Protein 2I53 (pdb70)

InterPro domains:
  IPR004367 Cyclin, C-terminal domain [SM01332] (158-278)
  IPR006671 Cyclin, N-terminal [PF00134] (42-155)
  IPR013763 Cyclin-like domain [SM00385] (55-149)
  IPR013763 Cyclin-like domain [SM00385] (162-256)
  IPR036915 Cyclin-like superfamily [SSF47954] (18-157)
  IPR036915 Cyclin-like superfamily [SSF47954] (158-263)
  IPR043198 Cyclin/Cyclin-like subunit Ssn8 [PTHR10026] (23-325)

GO terms:
  GO:0044828 host-mediated suppression of viral genome replication (P, IDA)
  GO:0004693 cyclin-dependent protein serine/threonine kinase activity (F, IDA)
  GO:0008353 RNA polymerase II CTD heptapeptide repeat kinase activity (F, IDA)
  GO:0006974 DNA damage response (P, IMP)
  GO:0002944 cyclin K-CDK12 complex (C, IPI)
  GO:0002945 cyclin K-CDK13 complex (C, IPI)
  GO:0019901 protein kinase binding (F, IPI)
  GO:0000079 regulation of cyclin-dependent protein serine/threonine kinase activity (P, TAS)
  GO:0006366 transcription by RNA polymerase II (P, TAS)
  GO:0005654 nucleoplasm (C, TAS)
  GO:0005515 protein binding (F, IPI)
  GO:0005654 nucleoplasm (C, IDA)
  GO:0006366 transcription by RNA polymerase II (P, IDA)
  GO:0009966 regulation of signal transduction (P, IDA)
  GO:0032968 positive regulation of transcription elongation by RNA polymerase II (P, IDA)

Organism: Homo sapiens (NCBI:txid9606)

Structure (mmCIF, N/CA/C/O backbone):
data_2I53
#
_entry.id   2I53
#
_cell.length_a   40.766
_cell.length_b   69.186
_cell.length_c   50.504
_cell.angle_alpha   90.00
_cell.angle_beta   93.30
_cell.angle_gamma   90.00
#
_symmetry.space_group_name_H-M   'P 1 21 1'
#
loop_
_entity.id
_entity.type
_entity.pdbx_description
1 polymer 'Cyclin K'
2 non-polymer 'ACETATE ION'
3 water water
#
loop_
_atom_site.group_PDB
_atom_site.id
_atom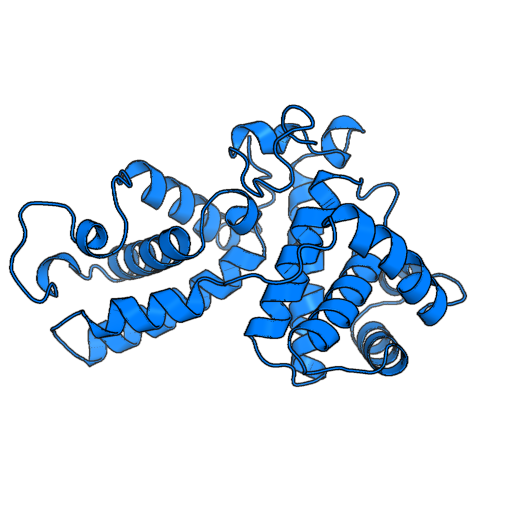_site.type_symbol
_atom_site.label_atom_id
_atom_site.label_alt_id
_atom_site.label_comp_id
_atom_site.label_asym_id
_atom_site.label_entity_id
_atom_site.label_seq_id
_atom_site.pdbx_PDB_ins_code
_atom_site.Cartn_x
_atom_site.Cartn_y
_atom_site.Cartn_z
_atom_site.occupancy
_atom_site.B_iso_or_equiv
_atom_site.auth_seq_id
_atom_site.auth_comp_id
_atom_site.auth_asym_id
_atom_site.auth_atom_id
_atom_site.pdbx_PDB_model_num
ATOM 1 N N . SER A 1 5 ? 25.282 38.848 44.511 1.00 59.79 14 SER A N 1
ATOM 2 C CA . SER A 1 5 ? 24.363 39.939 44.088 1.00 57.09 14 SER A CA 1
ATOM 3 C C . SER A 1 5 ? 23.135 39.934 45.006 1.00 58.45 14 SER A C 1
ATOM 4 O O . SER A 1 5 ? 23.199 39.402 46.099 1.00 56.97 14 SER A O 1
ATOM 7 N N . ALA A 1 6 ? 22.045 40.546 44.552 1.00 60.66 15 ALA A N 1
ATOM 8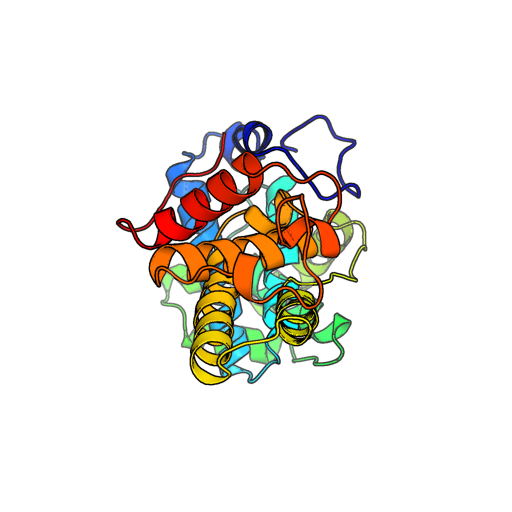 C CA . ALA A 1 6 ? 20.826 40.733 45.330 1.00 60.95 15 ALA A CA 1
ATOM 9 C C . ALA A 1 6 ? 20.975 41.819 46.387 1.00 62.67 15 ALA A C 1
ATOM 10 O O . ALA A 1 6 ? 20.262 42.819 46.349 1.00 67.49 15 ALA A O 1
ATOM 12 N N . ASN A 1 7 ? 21.888 41.627 47.329 1.00 65.75 16 ASN A N 1
ATOM 13 C CA . ASN A 1 7 ? 22.154 42.638 48.354 1.00 70.55 16 ASN A CA 1
ATOM 14 C C . ASN A 1 7 ? 23.650 42.652 48.747 1.00 75.52 16 ASN A C 1
ATOM 15 O O . ASN A 1 7 ? 24.253 41.584 48.932 1.00 78.36 16 ASN A O 1
ATOM 20 N N . LEU A 1 8 ? 24.228 43.861 48.849 1.00 78.42 17 LEU A N 1
ATOM 21 C CA . LEU A 1 8 ? 25.666 44.098 49.100 1.00 77.68 17 LEU A CA 1
ATOM 22 C C . LEU A 1 8 ? 26.500 43.290 48.142 1.00 80.89 17 LEU A C 1
ATOM 23 O O . LEU A 1 8 ? 26.133 43.046 46.991 1.00 80.23 17 LEU A O 1
ATOM 28 N N . ASP A 1 9 ? 27.656 42.895 48.653 1.00 85.62 18 ASP A N 1
ATOM 29 C CA . ASP A 1 9 ? 28.388 41.763 48.130 1.00 88.50 18 ASP A CA 1
ATOM 30 C C . ASP A 1 9 ? 28.361 40.793 49.298 1.00 89.44 18 ASP A C 1
ATOM 31 O O . ASP A 1 9 ? 27.953 39.640 49.154 1.00 90.71 18 ASP A O 1
ATOM 36 N N . HIS A 1 10 ? 28.742 41.315 50.466 1.00 88.38 19 HIS A N 1
ATOM 37 C CA . HIS A 1 10 ? 28.903 40.542 51.698 1.00 87.34 19 HIS A CA 1
ATOM 38 C C . HIS A 1 10 ? 27.654 39.893 52.336 1.00 85.30 19 HIS A C 1
ATOM 39 O O . HIS A 1 10 ? 27.326 40.153 53.500 1.00 85.24 19 HIS A O 1
ATOM 46 N N . THR A 1 11 ? 26.964 39.063 51.554 1.00 81.66 20 THR A N 1
ATOM 47 C CA . THR A 1 11 ? 26.006 38.072 52.075 1.00 76.44 20 THR A CA 1
ATOM 48 C C . THR A 1 11 ? 26.073 36.883 51.116 1.00 73.59 20 THR A C 1
ATOM 49 O O . THR A 1 11 ? 25.067 36.530 50.483 1.00 72.28 20 THR A O 1
ATOM 53 N N . LYS A 1 12 ? 27.281 36.298 51.016 1.00 69.52 21 LYS A N 1
ATOM 54 C CA . LYS A 1 12 ? 27.606 35.199 50.085 1.00 62.80 21 LYS A CA 1
ATOM 55 C C . LYS A 1 12 ? 27.853 33.833 50.749 1.00 61.52 21 LYS A C 1
ATOM 56 O O . LYS A 1 12 ? 27.327 32.851 50.276 1.00 66.28 21 LYS A O 1
ATOM 62 N N . PRO A 1 13 ? 28.683 33.748 51.811 1.00 62.01 22 PRO A N 1
ATOM 63 C CA . PRO A 1 13 ? 28.670 32.499 52.582 1.00 57.62 22 PRO A CA 1
ATOM 64 C C . PRO A 1 13 ? 27.695 32.622 53.769 1.00 55.79 22 PRO A C 1
ATOM 65 O O . PRO A 1 13 ? 27.689 31.758 54.669 1.00 60.59 22 PRO A O 1
ATOM 69 N N . CYS A 1 14 ? 26.933 33.731 53.805 1.00 47.10 23 CYS A N 1
ATOM 70 C CA . CYS A 1 14 ? 25.599 33.725 54.419 1.00 34.47 23 CYS A CA 1
ATOM 71 C C . CYS A 1 14 ? 24.872 33.528 53.122 1.00 23.02 23 CYS A C 1
ATOM 72 O O . CYS A 1 14 ? 24.940 34.392 52.260 1.00 26.23 23 CYS A O 1
ATOM 75 N N . TRP A 1 15 ? 24.259 32.355 52.973 1.00 20.17 24 TRP A N 1
ATOM 76 C CA . TRP A 1 15 ? 23.674 31.947 51.697 1.00 18.25 24 TRP A CA 1
ATOM 77 C C . TRP A 1 15 ? 22.172 32.271 51.725 1.00 18.97 24 TRP A C 1
ATOM 78 O O . TRP A 1 15 ? 21.414 31.634 50.998 1.00 17.09 24 TRP A O 1
ATOM 89 N N . TYR A 1 16 ? 21.755 33.273 52.494 1.00 16.42 25 TYR A N 1
ATOM 90 C CA . TYR A 1 16 ? 20.323 33.600 52.579 1.00 17.38 25 TYR A CA 1
ATOM 91 C C . TYR A 1 16 ? 20.029 35.060 52.247 1.00 17.07 25 TYR A C 1
ATOM 92 O O . TYR A 1 16 ? 20.759 35.980 52.730 1.00 21.51 25 TYR A O 1
ATOM 101 N N . TRP A 1 17 ? 19.026 35.302 51.459 1.00 15.19 26 TRP A N 1
ATOM 102 C CA . TRP A 1 17 ? 18.607 36.618 50.991 1.00 16.31 26 TRP A CA 1
ATOM 103 C C . TRP A 1 17 ? 17.162 36.800 51.370 1.00 18.82 26 TRP A C 1
ATOM 104 O O . TRP A 1 17 ? 16.397 35.834 51.482 1.00 17.18 26 TRP A O 1
ATOM 115 N N . ASP A 1 18 ? 16.744 38.032 51.643 1.00 19.75 27 ASP A N 1
ATOM 116 C CA . ASP A 1 18 ? 15.330 38.316 51.656 1.00 19.61 27 ASP A CA 1
ATOM 117 C C . ASP A 1 18 ? 14.688 38.205 50.316 1.00 18.49 27 ASP A C 1
ATOM 118 O O . ASP A 1 18 ? 15.297 38.523 49.271 1.00 20.65 27 ASP A O 1
ATOM 123 N N . LYS A 1 19 ? 13.405 37.866 50.219 1.00 23.84 28 LYS A N 1
ATOM 124 C CA . LYS A 1 19 ? 12.756 37.804 48.951 1.00 26.25 28 LYS A CA 1
ATOM 125 C C . LYS A 1 19 ? 12.939 39.177 48.197 1.00 26.34 28 LYS A C 1
ATOM 126 O O . LYS A 1 19 ? 13.022 39.212 46.968 1.00 28.37 28 LYS A O 1
ATOM 132 N N . LYS A 1 20 ? 12.985 40.251 48.978 1.00 28.55 29 LYS A N 1
ATOM 133 C CA . LYS A 1 20 ? 13.127 41.595 48.394 1.00 27.65 29 LYS A CA 1
ATOM 134 C C . LYS A 1 20 ? 14.372 41.692 47.532 1.00 29.34 29 LYS A C 1
ATOM 135 O O . LYS A 1 20 ? 14.328 42.335 46.460 1.00 25.92 29 LYS A O 1
ATOM 141 N N . ASP A 1 21 ? 15.449 41.059 48.009 1.00 23.22 30 ASP A N 1
ATOM 142 C CA . ASP A 1 21 ? 16.763 41.159 47.368 1.00 18.77 30 ASP A CA 1
ATOM 143 C C . ASP A 1 21 ? 16.751 40.402 46.086 1.00 21.88 30 ASP A C 1
ATOM 144 O O . ASP A 1 21 ? 17.604 40.638 45.200 1.00 20.23 30 ASP A O 1
ATOM 149 N N . LEU A 1 22 ? 15.808 39.482 45.970 1.00 22.23 31 LEU A N 1
ATOM 150 C CA . LEU A 1 22 ? 15.786 38.709 44.754 1.00 24.97 31 LEU A CA 1
ATOM 151 C C . LEU A 1 22 ? 15.318 39.529 43.525 1.00 25.06 31 LEU A C 1
ATOM 152 O O . LEU A 1 22 ? 15.457 39.073 42.387 1.00 31.01 31 LEU A O 1
ATOM 157 N N . ALA A 1 23 ? 14.832 40.790 43.696 1.00 22.46 32 ALA A N 1
ATOM 158 C CA . ALA A 1 23 ? 14.668 41.677 42.556 1.00 21.88 32 ALA A CA 1
ATOM 159 C C . ALA A 1 23 ? 15.992 42.152 41.965 1.00 22.72 32 ALA A C 1
ATOM 160 O O . ALA A 1 23 ? 15.991 42.751 40.874 1.00 27.84 32 ALA A O 1
ATOM 162 N N . HIS A 1 24 ? 17.086 41.921 42.674 1.00 22.93 33 HIS A N 1
ATOM 163 C CA . HIS A 1 24 ? 18.404 42.426 42.264 1.00 21.12 33 HIS A CA 1
ATOM 164 C C . HIS A 1 24 ? 19.402 41.355 41.930 1.00 22.86 33 HIS A C 1
ATOM 165 O O . HIS A 1 24 ? 20.587 41.487 42.129 1.00 21.88 33 HIS A O 1
ATOM 172 N N . THR A 1 25 ? 18.905 40.256 41.352 1.00 20.10 34 THR A N 1
ATOM 173 C CA . THR A 1 25 ? 19.838 39.273 40.867 1.00 19.16 34 THR A CA 1
ATOM 174 C C . THR A 1 25 ? 20.587 39.823 39.642 1.00 17.89 34 THR A C 1
ATOM 175 O O . THR A 1 25 ? 20.094 40.766 38.952 1.00 19.55 34 THR A O 1
ATOM 179 N N . PRO A 1 26 ? 21.758 39.233 39.345 1.00 17.32 35 PRO A N 1
ATOM 180 C CA . PRO A 1 26 ? 22.498 39.642 38.174 1.00 17.75 35 PRO A CA 1
ATOM 181 C C . PRO A 1 26 ? 21.668 39.680 36.905 1.00 17.41 35 PRO A C 1
ATOM 182 O O . PRO A 1 26 ? 21.693 40.664 36.120 1.00 19.38 35 PRO A O 1
ATOM 186 N N . SER A 1 27 ? 20.813 38.692 36.669 1.00 16.93 36 SER A N 1
ATOM 187 C CA . SER A 1 27 ? 19.974 38.664 35.487 1.00 17.69 36 SER A CA 1
ATOM 188 C C . SER A 1 27 ? 18.999 39.845 35.480 1.00 19.06 36 SER A C 1
ATOM 189 O O . SER A 1 27 ? 18.863 40.473 34.447 1.00 20.41 36 SER A O 1
ATOM 192 N N . GLN A 1 28 ? 18.338 40.112 36.585 1.00 16.54 37 GLN A N 1
ATOM 193 C CA . GLN A 1 28 ? 17.384 41.266 36.625 1.00 19.95 37 GLN A CA 1
ATOM 194 C C . GLN A 1 28 ? 18.137 42.583 36.467 1.00 21.53 37 GLN A C 1
ATOM 195 O O . GLN A 1 28 ? 17.591 43.501 35.832 1.00 23.73 37 GLN A O 1
ATOM 201 N N . LEU A 1 29 ? 19.339 42.673 37.031 1.00 19.98 38 LEU A N 1
ATOM 202 C CA . LEU A 1 29 ? 20.152 43.950 36.950 1.00 21.42 38 LEU A CA 1
ATOM 203 C C . LEU A 1 29 ? 20.501 44.225 35.500 1.00 25.53 38 LEU A C 1
ATOM 204 O O . LEU A 1 29 ? 20.656 45.410 35.128 1.00 27.55 38 LEU A O 1
ATOM 209 N N . GLU A 1 30 ? 20.613 43.163 34.687 1.00 22.62 39 GLU A N 1
ATOM 210 C CA . GLU A 1 30 ? 20.945 43.198 33.253 1.00 24.70 39 GLU A CA 1
ATOM 211 C C . GLU A 1 30 ? 19.707 43.297 32.407 1.00 28.64 39 GLU A C 1
ATOM 212 O O . GLU A 1 30 ? 19.798 43.234 31.168 1.00 32.67 39 GLU A O 1
ATOM 218 N N . GLY A 1 31 ? 18.552 43.438 33.044 1.00 27.59 40 GLY A N 1
ATOM 219 C CA . GLY A 1 31 ? 17.312 43.676 32.331 1.00 25.30 40 GLY A CA 1
ATOM 220 C C . GLY A 1 31 ? 16.371 42.542 32.075 1.00 27.10 40 GLY A C 1
ATOM 221 O O . GLY A 1 31 ? 15.320 42.705 31.481 1.00 27.93 40 GLY A O 1
ATOM 222 N N . LEU A 1 32 ? 16.720 41.347 32.539 1.00 25.74 41 LEU A N 1
ATOM 223 C CA . LEU A 1 32 ? 15.826 40.229 32.293 1.00 23.16 41 LEU A CA 1
ATOM 224 C C . LEU A 1 32 ? 14.518 40.381 33.082 1.00 23.88 41 LEU A C 1
ATOM 225 O O . LEU A 1 32 ? 14.490 40.817 34.232 1.00 26.32 41 LEU A O 1
ATOM 230 N N . ASP A 1 33 ? 13.407 40.034 32.482 1.00 26.13 42 ASP A N 1
ATOM 231 C CA . ASP A 1 33 ? 12.168 40.170 33.200 1.00 25.93 42 ASP A CA 1
ATOM 232 C C . ASP A 1 33 ? 12.049 39.165 34.384 1.00 27.53 42 ASP A C 1
ATOM 233 O O . ASP A 1 33 ? 12.487 38.021 34.265 1.00 24.51 42 ASP A O 1
ATOM 238 N N . PRO A 1 34 ? 11.486 39.585 35.531 1.00 24.79 43 PRO A N 1
ATOM 239 C CA . PRO A 1 34 ? 11.373 38.665 36.679 1.00 26.11 43 PRO A CA 1
ATOM 240 C C . PRO A 1 34 ? 10.668 37.361 36.301 1.00 24.79 43 PRO A C 1
ATOM 241 O O . PRO A 1 34 ? 11.024 36.271 36.791 1.00 23.12 43 PRO A O 1
ATOM 245 N N . ALA A 1 35 ? 9.659 37.427 35.453 1.00 24.13 44 ALA A N 1
ATOM 246 C CA . ALA A 1 35 ? 8.961 36.200 35.143 1.00 21.33 44 ALA A CA 1
ATOM 247 C C . ALA A 1 35 ? 9.796 35.203 34.325 1.00 18.92 44 ALA A C 1
ATOM 248 O O . ALA A 1 35 ? 9.646 33.932 34.448 1.00 19.89 44 ALA A O 1
ATOM 250 N N . THR A 1 36 ? 10.650 35.773 33.486 1.00 19.55 45 THR A N 1
ATOM 251 C CA . THR A 1 36 ? 11.519 34.972 32.622 1.00 17.82 45 THR A CA 1
ATOM 252 C C . THR A 1 36 ? 12.609 34.336 33.525 1.00 17.64 45 THR A C 1
ATOM 253 O O . THR A 1 36 ? 12.902 33.116 33.381 1.00 18.36 45 THR A O 1
ATOM 257 N N . GLU A 1 37 ? 13.147 35.112 34.462 1.00 18.01 46 GLU A N 1
ATOM 258 C CA . GLU A 1 37 ? 14.136 34.505 35.404 1.00 17.09 46 GLU A CA 1
ATOM 259 C C . GLU A 1 37 ? 13.466 33.371 36.141 1.00 17.11 46 GLU A C 1
ATOM 260 O O . GLU A 1 37 ? 14.076 32.301 36.340 1.00 15.45 46 GLU A O 1
ATOM 266 N N . ALA A 1 38 ? 12.276 33.565 36.665 1.00 16.82 47 ALA A N 1
ATOM 267 C CA . ALA A 1 38 ? 11.607 32.524 37.411 1.00 13.82 47 ALA A CA 1
ATOM 268 C C . ALA A 1 38 ? 11.436 31.270 36.545 1.00 14.16 47 ALA A C 1
ATOM 269 O O . ALA A 1 38 ? 11.594 30.127 37.012 1.00 14.56 47 ALA A O 1
ATOM 271 N N . ARG A 1 39 ? 11.081 31.467 35.259 1.00 13.70 48 ARG A N 1
ATOM 272 C CA . ARG A 1 39 ? 10.875 30.301 34.400 1.00 13.98 48 ARG A CA 1
ATOM 273 C C .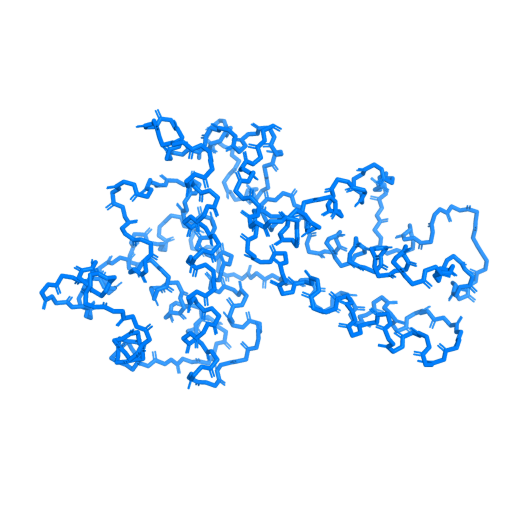 ARG A 1 39 ? 12.244 29.567 34.166 1.00 12.73 48 ARG A C 1
ATOM 274 O O . ARG A 1 39 ? 12.297 28.338 34.168 1.00 15.42 48 ARG A O 1
ATOM 282 N N . TYR A 1 40 ? 13.282 30.340 33.931 1.00 13.30 49 TYR A N 1
ATOM 283 C CA . TYR A 1 40 ? 14.583 29.725 33.706 1.00 13.52 49 TYR A CA 1
ATOM 284 C C . TYR A 1 40 ? 15.047 28.931 34.930 1.00 14.87 49 TYR A C 1
ATOM 285 O O . TYR A 1 40 ? 15.621 27.824 34.781 1.00 14.08 49 TYR A O 1
ATOM 294 N N . ARG A 1 41 ? 14.746 29.433 36.113 1.00 12.29 50 ARG A N 1
ATOM 295 C CA . ARG A 1 41 ? 15.098 28.688 37.344 1.00 13.23 50 ARG A CA 1
ATOM 296 C C . ARG A 1 41 ? 14.263 27.429 37.433 1.00 13.82 50 ARG A C 1
ATOM 297 O O . ARG A 1 41 ? 14.767 26.346 37.823 1.00 13.67 50 ARG A O 1
ATOM 305 N N . ARG A 1 42 ? 12.948 27.488 37.123 1.00 14.48 51 ARG A N 1
ATOM 306 C CA . ARG A 1 42 ? 12.147 26.263 37.245 1.00 15.43 51 ARG A CA 1
ATOM 307 C C . ARG A 1 42 ? 12.587 25.247 36.204 1.00 14.76 51 ARG A C 1
ATOM 308 O O . ARG A 1 42 ? 12.651 24.085 36.488 1.00 14.66 51 ARG A O 1
ATOM 316 N N . GLU A 1 43 ? 12.874 25.716 34.975 1.00 14.74 52 GLU A N 1
ATOM 317 C CA . GLU A 1 43 ? 13.320 24.833 33.892 1.00 13.64 52 GLU A CA 1
ATOM 318 C C . GLU A 1 43 ? 14.655 24.165 34.264 1.00 13.36 52 GLU A C 1
ATOM 319 O O . GLU A 1 43 ? 14.912 22.987 34.025 1.00 14.92 52 GLU A O 1
ATOM 325 N N . GLY A 1 44 ? 15.579 24.983 34.788 1.00 14.21 53 GLY A N 1
ATOM 326 C CA . GLY A 1 44 ? 16.897 24.392 35.172 1.00 15.79 53 GLY A CA 1
ATOM 327 C C . GLY A 1 44 ? 16.783 23.404 36.293 1.00 13.65 53 GLY A C 1
ATOM 328 O O . GLY A 1 44 ? 17.421 22.326 36.270 1.00 13.82 53 GLY A O 1
ATOM 329 N N . ALA A 1 45 ? 15.952 23.723 37.295 1.00 13.73 54 ALA A N 1
ATOM 330 C CA . ALA A 1 45 ? 15.739 22.752 38.359 1.00 14.73 54 ALA A CA 1
ATOM 331 C C . ALA A 1 45 ? 15.116 21.462 37.887 1.00 14.99 54 ALA A C 1
ATOM 332 O O . ALA A 1 45 ? 15.545 20.358 38.254 1.00 16.24 54 ALA A O 1
ATOM 334 N N . ARG A 1 46 ? 14.089 21.614 37.043 1.00 14.28 55 ARG A N 1
ATOM 335 C CA . ARG A 1 46 ? 13.417 20.382 36.609 1.00 17.29 55 ARG A CA 1
ATOM 336 C C . ARG A 1 46 ? 14.378 19.598 35.720 1.00 16.83 55 ARG A C 1
ATOM 337 O O . ARG A 1 46 ? 14.408 18.357 35.725 1.00 17.37 55 ARG A O 1
ATOM 345 N N . PHE A 1 47 ? 15.237 20.270 34.962 1.00 13.42 56 PHE A N 1
ATOM 346 C CA . PHE A 1 47 ? 16.221 19.567 34.146 1.00 15.59 56 PHE A CA 1
ATOM 347 C C . PHE A 1 47 ? 17.206 18.748 35.001 1.00 15.90 56 PHE A C 1
ATOM 348 O O . PHE A 1 47 ? 17.475 17.582 34.758 1.00 17.02 56 PHE A O 1
ATOM 356 N N . ILE A 1 48 ? 17.702 19.316 36.114 1.00 15.20 57 ILE A N 1
ATOM 357 C CA . ILE A 1 48 ? 18.583 18.583 36.999 1.00 14.93 57 ILE A CA 1
ATOM 358 C C . ILE A 1 48 ? 17.844 17.431 37.609 1.00 16.42 57 ILE A C 1
ATOM 359 O O . ILE A 1 48 ? 18.414 16.307 37.682 1.00 18.75 57 ILE A O 1
ATOM 364 N N . PHE A 1 49 ? 16.614 17.696 38.048 1.00 16.22 58 PHE A N 1
ATOM 365 C CA . PHE A 1 49 ? 15.830 16.564 38.582 1.00 17.96 58 PHE A CA 1
ATOM 366 C C . PHE A 1 49 ? 15.684 15.428 37.531 1.00 20.82 58 PHE A C 1
ATOM 367 O O . PHE A 1 49 ? 15.905 14.245 37.848 1.00 23.20 58 PHE A O 1
ATOM 375 N N . ASP A 1 50 ? 15.348 15.788 36.287 1.00 19.65 59 ASP A N 1
ATOM 376 C CA . ASP A 1 50 ? 15.046 14.758 35.248 1.00 21.36 59 ASP A CA 1
ATOM 377 C C . ASP A 1 50 ? 16.289 14.011 34.862 1.00 21.49 59 ASP A C 1
ATOM 378 O O . ASP A 1 50 ? 16.286 12.769 34.678 1.00 23.38 59 ASP A O 1
ATOM 383 N N . VAL A 1 51 ? 17.396 14.700 34.671 1.00 19.13 60 VAL A N 1
ATOM 384 C CA . VAL A 1 51 ? 18.661 14.058 34.301 1.00 21.07 60 VAL A CA 1
ATOM 385 C C . VAL A 1 51 ? 19.133 13.138 35.439 1.00 21.45 60 VAL A C 1
ATOM 386 O O . VAL A 1 51 ? 19.523 11.973 35.215 1.00 21.92 60 VAL A O 1
ATOM 390 N N . GLY A 1 52 ? 19.180 13.675 36.653 1.00 21.08 61 GLY A N 1
ATOM 391 C CA . GLY A 1 52 ? 19.557 12.890 37.786 1.00 20.34 61 GLY A CA 1
ATOM 392 C C . GLY A 1 52 ? 18.677 11.682 37.981 1.00 22.31 61 GLY A C 1
ATOM 393 O O . GLY A 1 52 ? 19.184 10.648 38.388 1.00 24.47 61 GLY A O 1
ATOM 394 N N . THR A 1 53 ? 17.374 11.821 37.804 1.00 22.22 62 THR A N 1
ATOM 395 C CA . THR A 1 53 ? 16.453 10.666 37.973 1.00 27.61 62 THR A CA 1
ATOM 396 C C . THR A 1 53 ? 16.780 9.611 36.911 1.00 31.80 62 THR A C 1
ATOM 397 O O . THR A 1 53 ? 16.866 8.434 37.270 1.00 33.12 62 THR A O 1
ATOM 401 N N . ARG A 1 54 ? 17.008 10.007 35.650 1.00 28.28 63 ARG A N 1
ATOM 402 C CA . ARG A 1 54 ? 17.422 9.029 34.592 1.00 33.52 63 ARG A CA 1
ATOM 403 C C . ARG A 1 54 ? 18.737 8.330 34.905 1.00 35.37 63 ARG A C 1
ATOM 404 O O . ARG A 1 54 ? 18.961 7.186 34.479 1.00 35.50 63 ARG A O 1
ATOM 412 N N . LEU A 1 55 ? 19.638 8.992 35.619 1.00 30.01 64 LEU A N 1
ATOM 413 C CA . LEU A 1 55 ? 20.902 8.379 36.005 1.00 29.65 64 LEU A CA 1
ATOM 414 C C . LEU A 1 55 ? 20.773 7.583 37.319 1.00 28.67 64 LEU A C 1
ATOM 415 O O . LEU A 1 55 ? 21.762 7.095 37.839 1.00 32.22 64 LEU A O 1
ATOM 420 N N . GLY A 1 56 ? 19.555 7.491 37.831 1.00 28.83 65 GLY A N 1
ATOM 421 C CA . GLY A 1 56 ? 19.313 6.842 39.140 1.00 32.41 65 GLY A CA 1
ATOM 422 C C . GLY A 1 56 ? 19.962 7.452 40.372 1.00 35.10 65 GLY A C 1
ATOM 423 O O . GLY A 1 56 ? 20.198 6.770 41.358 1.00 33.23 65 GLY A O 1
ATOM 424 N N . LEU A 1 57 ? 20.255 8.759 40.353 1.00 25.45 66 LEU A N 1
ATOM 425 C CA . LEU A 1 57 ? 20.889 9.390 41.519 1.00 24.07 66 LEU A CA 1
ATOM 426 C C . LEU A 1 57 ? 19.916 9.616 42.682 1.00 26.42 66 LEU A C 1
ATOM 427 O O . LEU A 1 57 ? 18.705 9.831 42.506 1.00 24.75 66 LEU A O 1
ATOM 432 N N . HIS A 1 58 ? 20.461 9.546 43.898 1.00 24.24 67 HIS A N 1
ATOM 433 C CA . HIS A 1 58 ? 19.677 9.701 45.088 1.00 23.82 67 HIS A CA 1
ATOM 434 C C . HIS A 1 58 ? 19.097 11.130 45.198 1.00 23.94 67 HIS A C 1
ATOM 435 O O . HIS A 1 58 ? 19.782 12.091 44.733 1.00 22.75 67 HIS A O 1
ATOM 442 N N . TYR A 1 59 ? 17.928 11.281 45.813 1.00 22.16 68 TYR A N 1
ATOM 443 C CA . TYR A 1 59 ? 17.208 12.570 45.825 1.00 22.75 68 TYR A CA 1
ATOM 444 C C . TYR A 1 59 ? 18.026 13.661 46.494 1.00 20.99 68 TYR A C 1
ATOM 445 O O . TYR A 1 59 ? 17.790 14.854 46.157 1.00 19.42 68 TYR A O 1
ATOM 454 N N . ASP A 1 60 ? 18.905 13.346 47.442 1.00 17.88 69 ASP A N 1
ATOM 455 C CA . ASP A 1 60 ? 19.675 14.408 48.115 1.00 16.84 69 ASP A CA 1
ATOM 456 C C . ASP A 1 60 ? 20.716 14.944 47.134 1.00 17.49 69 ASP A C 1
ATOM 457 O O . ASP A 1 60 ? 21.074 16.144 47.194 1.00 16.73 69 ASP A O 1
ATOM 462 N N . THR A 1 61 ? 21.224 14.121 46.235 1.00 17.21 70 THR A N 1
ATOM 463 C CA . THR A 1 61 ? 22.148 14.546 45.197 1.00 15.42 70 THR A CA 1
ATOM 464 C C . THR A 1 61 ? 21.457 15.509 44.206 1.00 15.33 70 THR A C 1
ATOM 465 O O . THR A 1 61 ? 22.071 16.546 43.803 1.00 15.68 70 THR A O 1
ATOM 469 N N . LEU A 1 62 ? 20.207 15.213 43.803 1.00 15.76 71 LEU A N 1
ATOM 470 C CA . LEU A 1 62 ? 19.492 16.046 42.874 1.00 14.08 71 LEU A CA 1
ATOM 471 C C . LEU A 1 62 ? 19.308 17.426 43.592 1.00 12.46 71 LEU A C 1
ATOM 472 O O . LEU A 1 62 ? 19.526 18.524 42.992 1.00 12.58 71 LEU A O 1
ATOM 477 N N . ALA A 1 63 ? 18.938 17.428 44.843 1.00 11.47 72 ALA A N 1
ATOM 478 C CA . ALA A 1 63 ? 18.719 18.649 45.613 1.00 11.52 72 ALA A CA 1
ATOM 479 C C . ALA A 1 63 ? 20.019 19.436 45.763 1.00 11.78 72 ALA A C 1
ATOM 480 O O . ALA A 1 63 ? 19.986 20.680 45.614 1.00 11.79 72 ALA A O 1
ATOM 482 N N . THR A 1 64 ? 21.152 18.795 46.025 1.00 12.07 73 THR A N 1
ATOM 483 C CA . THR A 1 64 ? 22.391 19.535 46.114 1.00 10.59 73 THR A CA 1
ATOM 484 C C . THR A 1 64 ? 22.734 20.197 44.790 1.00 10.55 73 THR A C 1
ATOM 485 O O . THR A 1 64 ? 23.105 21.378 44.761 1.00 11.42 73 THR A O 1
ATOM 489 N N . GLY A 1 65 ? 22.539 19.489 43.677 1.00 10.52 74 GLY A N 1
ATOM 490 C CA . GLY A 1 65 ? 22.778 20.117 42.383 1.00 10.58 74 GLY A CA 1
ATOM 491 C C . GLY A 1 65 ? 21.885 21.371 42.196 1.00 9.80 74 GLY A C 1
ATOM 492 O O . GLY A 1 65 ? 22.350 22.383 41.660 1.00 11.54 74 GLY A O 1
ATOM 493 N N . ILE A 1 66 ? 20.635 21.238 42.585 1.00 10.62 75 ILE A N 1
ATOM 494 C CA . ILE A 1 66 ? 19.702 22.364 42.395 1.00 10.18 75 ILE A CA 1
ATOM 495 C C . ILE A 1 66 ? 20.092 23.525 43.292 1.00 10.20 75 ILE A C 1
ATOM 496 O O . ILE A 1 66 ? 20.028 24.706 42.851 1.00 9.83 75 ILE A O 1
ATOM 501 N N . ILE A 1 67 ? 20.537 23.271 44.524 1.00 9.43 76 ILE A N 1
ATOM 502 C CA . ILE A 1 67 ? 20.995 24.383 45.381 1.00 10.66 76 ILE A CA 1
ATOM 503 C C . ILE A 1 67 ? 22.216 25.060 44.786 1.00 10.35 76 ILE A C 1
ATOM 504 O O . ILE A 1 67 ? 22.304 26.290 44.762 1.00 11.32 76 ILE A O 1
ATOM 509 N N . TYR A 1 68 ? 23.139 24.279 44.240 1.00 10.68 77 TYR A N 1
ATOM 510 C CA . TYR A 1 68 ? 24.325 24.912 43.588 1.00 10.97 77 TYR A CA 1
ATOM 511 C C . TYR A 1 68 ? 23.833 25.802 42.428 1.00 10.86 77 TYR A C 1
ATOM 512 O O . TYR A 1 68 ? 24.370 26.911 42.230 1.00 12.17 77 TYR A O 1
ATOM 521 N N . PHE A 1 69 ? 22.891 25.318 41.616 1.00 9.88 78 PHE A N 1
ATOM 522 C CA . PHE A 1 69 ? 22.364 26.065 40.497 1.00 9.55 78 PHE A CA 1
ATOM 523 C C . PHE A 1 69 ? 21.727 27.396 40.972 1.00 9.94 78 PHE A C 1
ATOM 524 O O . PHE A 1 69 ? 22.001 28.469 40.403 1.00 10.41 78 PHE A O 1
ATOM 532 N N . HIS A 1 70 ? 20.882 27.338 42.000 1.00 9.64 79 HIS A N 1
ATOM 533 C CA . HIS A 1 70 ? 20.246 28.604 42.469 1.00 9.31 79 HIS A CA 1
ATOM 534 C C . HIS A 1 70 ? 21.320 29.583 42.960 1.00 9.61 79 HIS A C 1
ATOM 535 O O . HIS A 1 70 ? 21.191 30.796 42.692 1.00 11.50 79 HIS A O 1
ATOM 542 N N . ARG A 1 71 ? 22.312 29.079 43.694 1.00 10.24 80 ARG A N 1
ATOM 543 C CA . ARG A 1 71 ? 23.380 29.982 44.226 1.00 10.92 80 ARG A CA 1
ATOM 544 C C . ARG A 1 71 ? 24.182 30.569 43.059 1.00 11.12 80 ARG A C 1
ATOM 545 O O . ARG A 1 71 ? 24.500 31.781 43.103 1.00 13.03 80 ARG A O 1
ATOM 553 N N . PHE A 1 72 ? 24.460 29.781 42.046 1.00 11.34 81 PHE A N 1
ATOM 554 C CA . PHE A 1 72 ? 25.255 30.250 40.888 1.00 10.70 81 PHE A CA 1
ATOM 555 C C . PHE A 1 72 ? 24.624 31.484 40.322 1.00 12.91 81 PHE A C 1
ATOM 556 O O . PHE A 1 72 ? 25.308 32.485 39.964 1.00 13.99 81 PHE A O 1
ATOM 564 N N . TYR A 1 73 ? 23.280 31.485 40.135 1.00 12.79 82 TYR A N 1
ATOM 565 C CA . TYR A 1 73 ? 22.609 32.586 39.431 1.00 11.25 82 TYR A CA 1
ATOM 566 C C . TYR A 1 73 ? 22.273 33.769 40.363 1.00 13.79 82 TYR A C 1
ATOM 567 O O . TYR A 1 73 ? 21.637 34.762 39.959 1.00 14.76 82 TYR A O 1
ATOM 576 N N . MET A 1 74 ? 22.833 33.725 41.588 1.00 13.44 83 MET A N 1
ATOM 577 C CA . MET A 1 74 ? 22.872 34.943 42.437 1.00 13.68 83 MET A CA 1
ATOM 578 C C . MET A 1 74 ? 24.130 35.729 42.062 1.00 17.86 83 MET A C 1
ATOM 579 O O . MET A 1 74 ? 24.183 36.913 42.479 1.00 18.66 83 MET A O 1
ATOM 584 N N . PHE A 1 75 ? 25.071 35.128 41.330 1.00 16.11 84 PHE A N 1
ATOM 585 C CA . PHE A 1 75 ? 26.339 35.861 40.986 1.00 16.12 84 PHE A CA 1
ATOM 586 C C . PHE A 1 75 ? 26.574 36.034 39.508 1.00 20.81 84 PHE A C 1
ATOM 587 O O . PHE A 1 75 ? 27.428 36.835 39.141 1.00 21.82 84 PHE A O 1
ATOM 595 N N . HIS A 1 76 ? 25.784 35.358 38.650 1.00 16.59 85 HIS A N 1
ATOM 596 C CA . HIS A 1 76 ? 25.923 35.388 37.191 1.00 18.86 85 HIS A CA 1
ATOM 597 C C . HIS A 1 76 ? 24.555 35.439 36.554 1.00 17.75 85 HIS A C 1
ATOM 598 O O . HIS A 1 76 ? 23.555 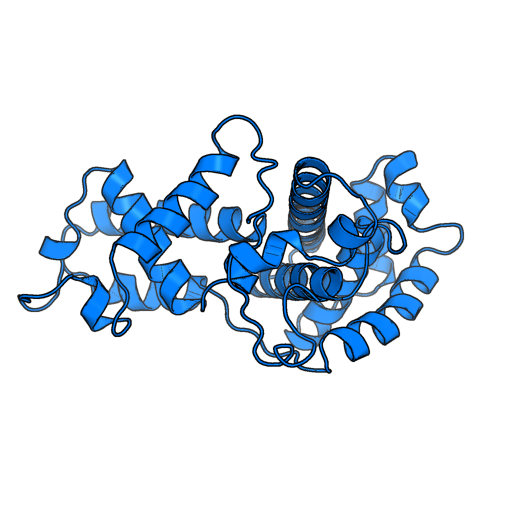35.092 37.180 1.00 17.86 85 HIS A O 1
ATOM 605 N N . SER A 1 77 ? 24.519 35.905 35.300 1.00 17.67 86 SER A N 1
ATOM 606 C CA . SER A 1 77 ? 23.278 36.081 34.573 1.00 16.94 86 SER A CA 1
ATOM 607 C C . SER A 1 77 ? 22.971 34.926 33.653 1.00 17.65 86 SER A C 1
ATOM 608 O O . SER A 1 77 ? 23.846 34.289 33.077 1.00 20.17 86 SER A O 1
ATOM 611 N N . PHE A 1 78 ? 21.666 34.673 33.555 1.00 16.34 87 PHE A N 1
ATOM 612 C CA . PHE A 1 78 ? 21.228 33.745 32.519 1.00 16.85 87 PHE A CA 1
ATOM 613 C C . PHE A 1 78 ? 21.574 34.240 31.116 1.00 22.97 87 PHE A C 1
ATOM 614 O O . PHE A 1 78 ? 21.615 33.482 30.208 1.00 26.99 87 PHE A O 1
ATOM 622 N N . LYS A 1 79 ? 21.777 35.541 30.961 1.00 21.62 88 LYS A N 1
ATOM 623 C CA . LYS A 1 79 ? 22.212 36.058 29.635 1.00 32.73 88 LYS A CA 1
ATOM 624 C C . LYS A 1 79 ? 23.589 35.556 29.193 1.00 31.61 88 LYS A C 1
ATOM 625 O O . LYS A 1 79 ? 23.877 35.498 27.992 1.00 39.23 88 LYS A O 1
ATOM 631 N N . GLN A 1 80 ? 24.461 35.258 30.138 1.00 27.26 89 GLN A N 1
ATOM 632 C CA . GLN A 1 80 ? 25.800 34.873 29.840 1.00 26.46 89 GLN A CA 1
ATOM 633 C C . GLN A 1 80 ? 26.009 33.371 29.978 1.00 24.30 89 GLN A C 1
ATOM 634 O O . GLN A 1 80 ? 26.875 32.778 29.342 1.00 22.98 89 GLN A O 1
ATOM 640 N N . PHE A 1 81 ? 25.231 32.748 30.880 1.00 18.61 90 PHE A N 1
ATOM 641 C CA . PHE A 1 81 ? 25.438 31.355 31.223 1.00 16.22 90 PHE A CA 1
ATOM 642 C C . PHE A 1 81 ? 24.206 30.523 30.952 1.00 15.79 90 PHE A C 1
ATOM 643 O O . PHE A 1 81 ? 23.238 30.587 31.682 1.00 16.62 90 PHE A O 1
ATOM 651 N N . PRO A 1 82 ? 24.230 29.805 29.821 1.00 16.99 91 PRO A N 1
ATOM 652 C CA . PRO A 1 82 ? 22.999 29.031 29.471 1.00 17.69 91 PRO A CA 1
ATOM 653 C C . PRO A 1 82 ? 22.589 28.051 30.541 1.00 16.46 91 PRO A C 1
ATOM 654 O O . PRO A 1 82 ? 23.411 27.319 31.056 1.00 15.79 91 PRO A O 1
ATOM 658 N N . ARG A 1 83 ? 21.301 28.029 30.834 1.00 14.97 92 ARG A N 1
ATOM 659 C CA . ARG A 1 83 ? 20.818 27.352 32.024 1.00 12.73 92 ARG A CA 1
ATOM 660 C C . ARG A 1 83 ? 21.042 25.830 32.045 1.00 12.50 92 ARG A C 1
ATOM 661 O O . ARG A 1 83 ? 21.307 25.244 33.115 1.00 12.92 92 ARG A O 1
ATOM 669 N N . TYR A 1 84 ? 20.935 25.151 30.874 1.00 13.42 93 TYR A N 1
ATOM 670 C CA . TYR A 1 84 ? 21.014 23.670 30.941 1.00 13.76 93 TYR A CA 1
ATOM 671 C C . TYR A 1 84 ? 22.459 23.239 31.091 1.00 13.88 93 TYR A C 1
ATOM 672 O O . TYR A 1 84 ? 22.720 22.183 31.692 1.00 14.76 93 TYR A O 1
ATOM 681 N N . VAL A 1 85 ? 23.394 24.056 30.573 1.00 14.03 94 VAL A N 1
ATOM 682 C CA . VAL A 1 85 ? 24.834 23.677 30.770 1.00 15.65 94 VAL A CA 1
ATOM 683 C C . VAL A 1 85 ? 25.160 23.863 32.251 1.00 15.72 94 VAL A C 1
ATOM 684 O O . VAL A 1 85 ? 25.821 23.002 32.860 1.00 15.74 94 VAL A O 1
ATOM 688 N N . THR A 1 86 ? 24.643 24.930 32.897 1.00 13.26 95 THR A N 1
ATOM 689 C CA . THR A 1 86 ? 24.887 25.062 34.349 1.00 12.98 95 THR A CA 1
ATOM 690 C C . THR A 1 86 ? 24.283 23.918 35.116 1.00 12.69 95 THR A C 1
ATOM 691 O O . THR A 1 86 ? 24.842 23.342 36.066 1.00 14.66 95 THR A O 1
ATOM 695 N N . GLY A 1 87 ? 23.059 23.577 34.722 1.00 12.53 96 GLY A N 1
ATOM 696 C CA . GLY A 1 87 ? 22.408 22.446 35.383 1.00 13.54 96 GLY A CA 1
ATOM 697 C C . GLY A 1 87 ? 23.215 21.132 35.352 1.00 12.17 96 GLY A C 1
ATOM 698 O O . GLY A 1 87 ? 23.352 20.450 36.363 1.00 14.63 96 GLY A O 1
ATOM 699 N N . ALA A 1 88 ? 23.732 20.855 34.166 1.00 13.93 97 ALA A N 1
ATOM 700 C CA . ALA A 1 88 ? 24.544 19.653 34.002 1.00 16.77 97 ALA A CA 1
ATOM 701 C C . ALA A 1 88 ? 25.801 19.728 34.862 1.00 15.48 97 ALA A C 1
ATOM 702 O O . ALA A 1 88 ? 26.181 18.705 35.513 1.00 17.90 97 ALA A O 1
ATOM 704 N N . CYS A 1 89 ? 26.432 20.890 34.893 1.00 15.73 98 CYS A N 1
ATOM 705 C CA . CYS A 1 89 ? 27.657 21.051 35.672 1.00 14.66 98 CYS A CA 1
ATOM 706 C C . CYS A 1 89 ? 27.347 20.916 37.154 1.00 16.51 98 CYS A C 1
ATOM 707 O O . CYS A 1 89 ? 28.078 20.257 37.919 1.00 17.12 98 CYS A O 1
ATOM 710 N N . CYS A 1 90 ? 26.234 21.533 37.613 1.00 13.95 99 CYS A N 1
ATOM 711 C CA . CYS A 1 90 ? 25.914 21.443 39.040 1.00 12.87 99 CYS A CA 1
ATOM 712 C C . CYS A 1 90 ? 25.621 19.985 39.467 1.00 14.47 99 CYS A C 1
ATOM 713 O O . CYS A 1 90 ? 25.983 19.558 40.600 1.00 14.21 99 CYS A O 1
ATOM 716 N N . LEU A 1 91 ? 24.939 19.243 38.576 1.00 13.95 100 LEU A N 1
ATOM 717 C CA . LEU A 1 91 ? 24.667 17.838 38.909 1.00 13.83 100 LEU A CA 1
ATOM 718 C C . LEU A 1 91 ? 25.994 17.044 38.907 1.00 15.49 100 LEU A C 1
ATOM 719 O O . LEU A 1 91 ? 26.188 16.197 39.802 1.00 18.86 100 LEU A O 1
ATOM 724 N N . PHE A 1 92 ? 26.854 17.313 37.942 1.00 16.47 101 PHE A N 1
ATOM 725 C CA . PHE A 1 92 ? 28.148 16.617 37.903 1.00 20.06 101 PHE A CA 1
ATOM 726 C C . PHE A 1 92 ? 28.916 16.836 39.201 1.00 19.62 101 PHE A C 1
ATOM 727 O O . PHE A 1 92 ? 29.445 15.876 39.847 1.00 21.03 101 PHE A O 1
ATOM 735 N N . LEU A 1 93 ? 29.025 18.108 39.618 1.00 16.39 102 LEU A N 1
ATOM 736 C CA . LEU A 1 93 ? 29.692 18.410 40.885 1.00 15.16 102 LEU A CA 1
ATOM 737 C C . LEU A 1 93 ? 28.976 17.771 42.092 1.00 19.69 102 LEU A C 1
ATOM 738 O O . LEU A 1 93 ? 29.605 17.188 43.008 1.00 19.54 102 LEU A O 1
ATOM 743 N N . ALA A 1 94 ? 27.661 17.887 42.174 1.00 15.72 103 ALA A N 1
ATOM 744 C CA . ALA A 1 94 ? 26.960 17.314 43.298 1.00 14.93 103 ALA A CA 1
ATOM 745 C C . ALA A 1 94 ? 27.200 15.781 43.419 1.00 17.87 103 ALA A C 1
ATOM 746 O O . ALA A 1 94 ? 27.215 15.245 44.510 1.00 18.76 103 ALA A O 1
ATOM 748 N N . GLY A 1 95 ? 27.292 15.091 42.293 1.00 17.69 104 GLY A N 1
ATOM 749 C CA . GLY A 1 95 ? 27.467 13.600 42.366 1.00 20.44 104 GLY A CA 1
ATOM 750 C C . GLY A 1 95 ? 28.810 13.316 42.980 1.00 18.01 104 GLY A C 1
ATOM 751 O O . GLY A 1 95 ? 28.909 12.330 43.803 1.00 21.74 104 GLY A O 1
ATOM 752 N N . LYS A 1 96 ? 29.805 14.150 42.683 1.00 20.41 105 LYS A N 1
ATOM 753 C CA . LYS A 1 96 ? 31.108 13.947 43.357 1.00 23.23 105 LYS A CA 1
ATOM 754 C C . LYS A 1 96 ? 31.029 14.223 44.854 1.00 25.55 105 LYS A C 1
ATOM 755 O O . LYS A 1 96 ? 31.494 13.431 45.682 1.00 27.49 105 LYS A O 1
ATOM 761 N N . VAL A 1 97 ? 30.427 15.349 45.236 1.00 20.53 106 VAL A N 1
ATOM 762 C CA . VAL A 1 97 ? 30.335 15.716 46.623 1.00 19.99 106 VAL A CA 1
ATOM 763 C C . VAL A 1 97 ? 29.559 14.736 47.468 1.00 21.70 106 VAL A C 1
ATOM 764 O O . VAL A 1 97 ? 29.902 14.498 48.649 1.00 22.98 106 VAL A O 1
ATOM 768 N N . GLU A 1 98 ? 28.464 14.222 46.933 1.00 21.72 107 GLU A N 1
ATOM 769 C CA . GLU A 1 98 ? 27.604 13.344 47.693 1.00 22.55 107 GLU A CA 1
ATOM 770 C C . GLU A 1 98 ? 28.060 11.876 47.542 1.00 25.04 107 GLU A C 1
ATOM 771 O O . GLU A 1 98 ? 27.374 10.938 47.963 1.00 28.44 107 GLU A O 1
ATOM 777 N N . GLU A 1 99 ? 29.224 11.712 46.936 1.00 27.39 108 GLU A N 1
ATOM 778 C CA . GLU A 1 99 ? 29.796 10.376 46.745 1.00 31.11 108 GLU A CA 1
ATOM 779 C C . GLU A 1 99 ? 28.932 9.413 45.947 1.00 35.53 108 GLU A C 1
ATOM 780 O O . GLU A 1 99 ? 28.937 8.201 46.178 1.00 35.44 108 GLU A O 1
ATOM 786 N N . THR A 1 100 ? 28.216 9.969 44.965 1.00 30.97 109 THR A N 1
ATOM 787 C CA . THR A 1 100 ? 27.478 9.202 43.963 1.00 34.65 109 THR A CA 1
ATOM 788 C C . THR A 1 100 ? 27.891 9.688 42.574 1.00 32.14 109 THR A C 1
ATOM 789 O O . THR A 1 100 ? 27.031 10.145 41.809 1.00 32.18 109 THR A O 1
ATOM 793 N N . PRO A 1 101 ? 29.190 9.606 42.235 1.00 33.42 110 PRO A N 1
ATOM 794 C CA . PRO A 1 101 ? 29.637 10.249 41.008 1.00 31.66 110 PRO A CA 1
ATOM 795 C C . PRO A 1 101 ? 29.175 9.612 39.710 1.00 35.19 110 PRO A C 1
ATOM 796 O O . PRO A 1 101 ? 28.898 8.402 39.651 1.00 34.19 110 PRO A O 1
ATOM 800 N N . LYS A 1 102 ? 29.091 10.443 38.674 1.00 29.04 111 LYS A N 1
ATOM 801 C CA . LYS A 1 102 ? 28.761 9.996 37.329 1.00 28.38 111 LYS A CA 1
ATOM 802 C C . LYS A 1 102 ? 29.697 10.673 36.374 1.00 30.65 111 LYS A C 1
ATOM 803 O O . LYS A 1 102 ? 30.147 11.837 36.578 1.00 28.43 111 LYS A O 1
ATOM 809 N N . LYS A 1 103 ? 30.012 9.965 35.287 1.00 31.01 112 LYS A N 1
ATOM 810 C CA . LYS A 1 103 ? 30.919 10.564 34.321 1.00 34.64 112 LYS A CA 1
ATOM 811 C C . LYS A 1 103 ? 30.253 11.746 33.669 1.00 26.55 112 LYS A C 1
ATOM 812 O O . LYS A 1 103 ? 29.069 11.696 33.388 1.00 30.31 112 LYS A O 1
ATOM 818 N N . CYS A 1 104 ? 31.033 12.777 33.433 1.00 29.94 113 CYS A N 1
ATOM 819 C CA . CYS A 1 104 ? 30.516 13.879 32.651 1.00 29.94 113 CYS A CA 1
ATOM 820 C C . CYS A 1 104 ? 29.904 13.370 31.337 1.00 34.97 113 CYS A C 1
ATOM 821 O O . CYS A 1 104 ? 28.794 13.750 30.937 1.00 29.78 113 CYS A O 1
ATOM 824 N N . LYS A 1 105 ? 30.626 12.474 30.665 1.00 31.77 114 LYS A N 1
ATOM 825 C CA . LYS A 1 105 ? 30.109 11.902 29.435 1.00 35.27 114 LYS A CA 1
ATOM 826 C C . LYS A 1 105 ? 28.681 11.406 29.544 1.00 25.93 114 LYS A C 1
ATOM 827 O O . LYS A 1 105 ? 27.910 11.544 28.615 1.00 30.97 114 LYS A O 1
ATOM 833 N N . ASP A 1 106 ? 28.326 10.803 30.673 1.00 26.41 115 ASP A N 1
ATOM 834 C CA . ASP A 1 106 ? 27.036 10.143 30.859 1.00 27.07 115 ASP A CA 1
ATOM 835 C C . ASP A 1 106 ? 25.942 11.157 31.183 1.00 28.97 115 ASP A C 1
ATOM 836 O O . ASP A 1 106 ? 24.797 10.991 30.835 1.00 27.44 115 ASP A O 1
ATOM 841 N N . ILE A 1 107 ? 26.334 12.197 31.901 1.00 25.25 116 ILE A N 1
ATOM 842 C CA . ILE A 1 107 ? 25.411 13.342 32.112 1.00 26.11 116 ILE A CA 1
ATOM 843 C C . ILE A 1 107 ? 25.056 14.007 30.779 1.00 23.52 116 ILE A C 1
ATOM 844 O O . ILE A 1 107 ? 23.893 14.354 30.548 1.00 25.88 116 ILE A O 1
ATOM 849 N N . ILE A 1 108 ? 26.072 14.219 29.937 1.00 22.84 117 ILE A N 1
ATOM 850 C CA . ILE A 1 108 ? 25.854 14.771 28.580 1.00 24.85 117 ILE A CA 1
ATOM 851 C C . ILE A 1 108 ? 24.917 13.910 27.707 1.00 24.33 117 ILE A C 1
ATOM 852 O O . ILE A 1 108 ? 23.978 14.396 27.094 1.00 26.08 117 ILE A O 1
ATOM 857 N N . LYS A 1 109 ? 25.165 12.585 27.666 1.00 27.05 118 LYS A N 1
ATOM 858 C CA . LYS A 1 109 ? 24.336 11.707 26.850 1.00 28.62 118 LYS A CA 1
ATOM 859 C C . LYS A 1 109 ? 22.935 11.742 27.364 1.00 26.79 118 LYS A C 1
ATOM 860 O O . LYS A 1 109 ? 21.983 11.739 26.603 1.00 28.60 118 LYS A O 1
ATOM 866 N N . THR A 1 110 ? 22.778 11.851 28.688 1.00 25.35 119 THR A N 1
ATOM 867 C CA . THR A 1 110 ? 21.456 11.901 29.270 1.00 23.22 119 THR A CA 1
ATOM 868 C C . THR A 1 110 ? 20.755 13.231 28.922 1.00 25.89 119 THR A C 1
ATOM 869 O O . THR A 1 110 ? 19.585 13.279 28.573 1.00 26.51 119 THR A O 1
ATOM 873 N N . ALA A 1 111 ? 21.516 14.311 29.006 1.00 23.31 120 ALA A N 1
ATOM 874 C CA . ALA A 1 111 ? 20.976 15.617 28.592 1.00 24.32 120 ALA A CA 1
ATOM 875 C C . ALA A 1 111 ? 20.516 15.600 27.144 1.00 22.23 120 ALA A C 1
ATOM 876 O O . ALA A 1 111 ? 19.445 16.134 26.835 1.00 21.84 120 ALA A O 1
ATOM 878 N N . ARG A 1 112 ? 21.324 15.012 26.262 1.00 22.00 121 ARG A N 1
ATOM 879 C CA . ARG A 1 112 ? 20.982 14.969 24.841 1.00 20.91 121 ARG A CA 1
ATOM 880 C C . ARG A 1 112 ? 19.686 14.213 24.656 1.00 23.12 121 ARG A C 1
ATOM 881 O O . ARG A 1 112 ? 18.863 14.518 23.780 1.00 24.78 121 ARG A O 1
ATOM 889 N N . SER A 1 113 ? 19.500 13.190 25.473 1.00 25.79 122 SER A N 1
ATOM 890 C CA . SER A 1 113 ? 18.300 12.387 25.342 1.00 27.83 122 SER A CA 1
ATOM 891 C C . SER A 1 113 ? 17.036 13.112 25.798 1.00 29.15 122 SER A C 1
ATOM 892 O O . SER A 1 113 ? 15.927 12.814 25.356 1.00 33.30 122 SER A O 1
ATOM 895 N N . LEU A 1 114 ? 17.180 14.103 26.682 1.00 23.76 123 LEU A N 1
ATOM 896 C CA . LEU A 1 114 ? 16.009 14.779 27.235 1.00 23.29 123 LEU A CA 1
ATOM 897 C C . LEU A 1 114 ? 15.739 16.142 26.624 1.00 22.31 123 LEU A C 1
ATOM 898 O O . LEU A 1 114 ? 14.651 16.702 26.848 1.00 27.81 123 LEU A O 1
ATOM 903 N N . LEU A 1 115 ? 16.712 16.683 25.903 1.00 20.14 124 LEU A N 1
ATOM 904 C CA . LEU A 1 115 ? 16.572 18.067 25.386 1.00 19.33 124 LEU A CA 1
ATOM 905 C C . LEU A 1 115 ? 16.399 18.002 23.863 1.00 20.41 124 LEU A C 1
ATOM 906 O O . LEU A 1 115 ? 17.056 17.172 23.215 1.00 20.73 124 LEU A O 1
ATOM 911 N N . ASN A 1 116 ? 15.634 18.968 23.368 1.00 19.72 125 ASN A N 1
ATOM 912 C CA . ASN A 1 116 ? 15.484 19.139 21.913 1.00 20.93 125 ASN A CA 1
ATOM 913 C C . ASN A 1 116 ? 16.746 19.825 21.348 1.00 20.75 125 ASN A C 1
ATOM 914 O O . ASN A 1 116 ? 17.669 20.234 22.075 1.00 19.64 125 ASN A O 1
ATOM 919 N N . ASP A 1 117 ? 16.856 19.927 20.008 1.00 20.24 126 ASP A N 1
ATOM 920 C CA . ASP A 1 117 ? 18.068 20.449 19.403 1.00 20.05 126 ASP A CA 1
ATOM 921 C C . ASP A 1 117 ? 18.415 21.866 19.820 1.00 17.22 126 ASP A C 1
ATOM 922 O O . ASP A 1 117 ? 19.615 22.222 19.942 1.00 20.43 126 ASP A O 1
ATOM 927 N N . VAL A 1 118 ? 17.390 22.713 19.989 1.00 20.93 127 VAL A N 1
ATOM 928 C CA . VAL A 1 118 ? 17.630 24.117 20.292 1.00 18.10 127 VAL A CA 1
ATOM 929 C C . VAL A 1 118 ? 18.106 24.172 21.733 1.00 20.25 127 VAL A C 1
ATOM 930 O O . VAL A 1 118 ? 19.086 24.860 22.019 1.00 19.13 127 VAL A O 1
ATOM 934 N N . GLN A 1 119 ? 17.463 23.426 22.625 1.00 19.27 128 GLN A N 1
ATOM 935 C CA . GLN A 1 119 ? 17.918 23.403 24.037 1.00 17.85 128 GLN A CA 1
ATOM 936 C C . GLN A 1 119 ? 19.322 22.842 24.132 1.00 18.81 128 GLN A C 1
ATOM 937 O O . GLN A 1 119 ? 20.159 23.379 24.838 1.00 18.17 128 GLN A O 1
ATOM 943 N N . PHE A 1 120 ? 19.585 21.698 23.493 1.00 17.99 129 PHE A N 1
ATOM 944 C CA . PHE A 1 120 ? 20.904 21.110 23.562 1.00 17.66 129 PHE A CA 1
ATOM 945 C C . PHE A 1 120 ? 22.010 21.953 22.878 1.00 16.89 129 PHE A C 1
ATOM 946 O O . PHE A 1 120 ? 23.220 21.874 23.174 1.00 20.04 129 PHE A O 1
ATOM 954 N N . GLY A 1 121 ? 21.565 22.830 21.963 1.00 20.26 130 GLY A N 1
ATOM 955 C CA . GLY A 1 121 ? 22.478 23.809 21.313 1.00 22.22 130 GLY A CA 1
ATOM 956 C C . GLY A 1 121 ? 23.201 24.704 22.309 1.00 22.93 130 GLY A C 1
ATOM 957 O O . GLY A 1 121 ? 24.269 25.227 22.008 1.00 24.22 130 GLY A O 1
ATOM 958 N N . GLN A 1 122 ? 22.652 24.812 23.536 1.00 18.01 131 GLN A N 1
ATOM 959 C CA . GLN A 1 122 ? 23.327 25.598 24.584 1.00 20.15 131 GLN A CA 1
ATOM 960 C C . GLN A 1 122 ? 24.711 25.033 24.903 1.00 21.89 131 GLN A C 1
ATOM 961 O O . GLN A 1 122 ? 25.586 25.808 25.353 1.00 22.05 131 GLN A O 1
ATOM 967 N N . PHE A 1 123 ? 24.911 23.718 24.718 1.00 21.26 132 PHE A N 1
ATOM 968 C CA . PHE A 1 123 ? 26.178 23.048 25.022 1.00 22.37 132 PHE A CA 1
ATOM 969 C C . PHE A 1 123 ? 27.282 23.287 23.978 1.00 25.20 132 PHE A C 1
ATOM 970 O O . PHE A 1 123 ? 28.438 22.913 24.212 1.00 26.95 132 PHE A O 1
ATOM 978 N N . GLY A 1 124 ? 26.897 23.850 22.834 1.00 27.78 133 GLY A N 1
ATOM 979 C CA . GLY A 1 124 ? 27.891 24.219 21.807 1.00 29.00 133 GLY A CA 1
ATOM 980 C C . GLY A 1 124 ? 28.503 22.991 21.131 1.00 26.55 133 GLY A C 1
ATOM 981 O O . GLY A 1 124 ? 27.964 21.883 21.144 1.00 30.38 133 GLY A O 1
ATOM 982 N N . ASP A 1 125 ? 29.661 23.214 20.524 1.00 32.04 134 ASP A N 1
ATOM 983 C CA . ASP A 1 125 ? 30.303 22.201 19.734 1.00 36.45 134 ASP A CA 1
ATOM 984 C C . ASP A 1 125 ? 30.916 21.122 20.578 1.00 34.97 134 ASP A C 1
ATOM 985 O O . ASP A 1 125 ? 31.001 19.972 20.139 1.00 38.72 134 ASP A O 1
ATOM 990 N N . ASP A 1 126 ? 31.335 21.469 21.802 1.00 32.24 135 ASP A N 1
ATOM 991 C CA . ASP A 1 126 ? 31.962 20.478 22.675 1.00 34.28 135 ASP A CA 1
ATOM 992 C C . ASP A 1 126 ? 31.328 20.445 24.063 1.00 29.57 135 ASP A C 1
ATOM 993 O O . ASP A 1 126 ? 31.840 21.059 25.006 1.00 32.62 135 ASP A O 1
ATOM 998 N N . PRO A 1 127 ? 30.235 19.711 24.160 1.00 28.44 136 PRO A N 1
ATOM 999 C CA . PRO A 1 127 ? 29.426 19.667 25.419 1.00 26.96 136 PRO A CA 1
ATOM 1000 C C . PRO A 1 127 ? 30.229 19.279 26.670 1.00 31.90 136 PRO A C 1
ATOM 1001 O O . PRO A 1 127 ? 30.164 19.999 27.671 1.00 25.39 136 PRO A O 1
ATOM 1005 N N . LYS A 1 128 ? 31.008 18.194 26.628 1.00 29.99 137 LYS A N 1
ATOM 1006 C CA . LYS A 1 128 ? 31.788 17.798 27.799 1.00 31.93 137 LYS A CA 1
ATOM 1007 C C . LYS A 1 128 ? 32.701 18.926 28.259 1.00 26.67 137 LYS A C 1
ATOM 1008 O O . LYS A 1 128 ? 32.799 19.258 29.461 1.00 27.41 137 LYS A O 1
ATOM 1014 N N . GLU A 1 129 ? 33.414 19.524 27.320 1.00 27.09 138 GLU A N 1
ATOM 1015 C CA . GLU A 1 129 ? 34.336 20.601 27.638 1.00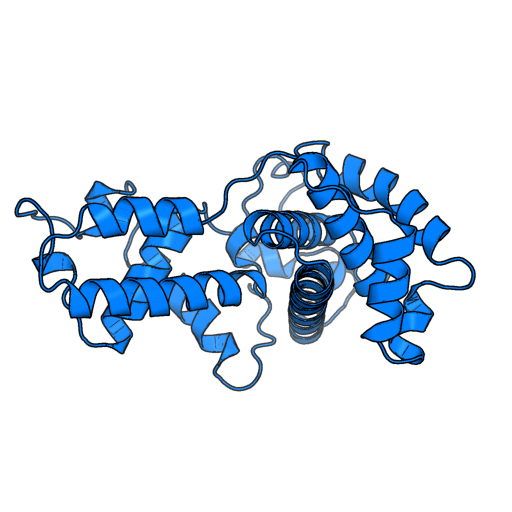 31.75 138 GLU A CA 1
ATOM 1016 C C . GLU A 1 129 ? 33.676 21.851 28.229 1.00 28.35 138 GLU A C 1
ATOM 1017 O O . GLU A 1 129 ? 34.212 22.534 29.111 1.00 27.81 138 GLU A O 1
ATOM 1023 N N . GLU A 1 130 ? 32.518 22.202 27.695 1.00 26.18 139 GLU A N 1
ATOM 1024 C CA . GLU A 1 130 ? 31.772 23.319 28.256 1.00 26.76 139 GLU A CA 1
ATOM 1025 C C . GLU A 1 130 ? 31.424 23.091 29.739 1.00 23.82 139 GLU A C 1
ATOM 1026 O O . GLU A 1 130 ? 31.477 24.016 30.557 1.00 26.57 139 GLU A O 1
ATOM 1032 N N . VAL A 1 131 ? 31.061 21.863 30.048 1.00 23.48 140 VAL A N 1
ATOM 1033 C CA . VAL A 1 131 ? 30.684 21.512 31.431 1.00 21.82 140 VAL A CA 1
ATOM 1034 C C . VAL A 1 131 ? 31.951 21.568 32.314 1.00 25.02 140 VAL A C 1
ATOM 1035 O O . VAL A 1 131 ? 31.937 22.173 33.393 1.00 24.15 140 VAL A O 1
ATOM 1039 N N . MET A 1 132 ? 33.041 20.919 31.862 1.00 27.24 141 MET A N 1
ATOM 1040 C CA . MET A 1 132 ? 34.289 20.906 32.627 1.00 27.57 141 MET A CA 1
ATOM 1041 C C . MET A 1 132 ? 34.863 22.291 32.852 1.00 24.38 141 MET A C 1
ATOM 1042 O O . MET A 1 132 ? 35.357 22.593 33.950 1.00 29.56 141 MET A O 1
ATOM 1047 N N . VAL A 1 133 ? 34.805 23.166 31.839 1.00 24.05 142 VAL A N 1
ATOM 1048 C CA . VAL A 1 133 ? 35.216 24.544 32.006 1.00 26.02 142 VAL A CA 1
ATOM 1049 C C . VAL A 1 133 ? 34.387 25.288 33.049 1.00 27.33 142 VAL A C 1
ATOM 1050 O O . VAL A 1 133 ? 34.868 26.044 33.920 1.00 31.60 142 VAL A O 1
ATOM 1054 N N . LEU A 1 134 ? 33.080 25.076 32.947 1.00 25.38 143 LEU A N 1
ATOM 1055 C CA . LEU A 1 134 ? 32.181 25.776 33.825 1.00 20.65 143 LEU A CA 1
ATOM 1056 C C . LEU A 1 134 ? 32.366 25.344 35.272 1.00 21.51 143 LEU A C 1
ATOM 1057 O O . LEU A 1 134 ? 32.101 26.115 36.159 1.00 21.88 143 LEU A O 1
ATOM 1062 N N . GLU A 1 135 ? 32.761 24.096 35.484 1.00 20.39 144 GLU A N 1
ATOM 1063 C CA . GLU A 1 135 ? 32.915 23.605 36.884 1.00 21.08 144 GLU A CA 1
ATOM 1064 C C . GLU A 1 135 ? 33.871 24.495 37.698 1.00 22.42 144 GLU A C 1
ATOM 1065 O O . GLU A 1 135 ? 33.653 24.768 38.871 1.00 20.70 144 GLU A O 1
ATOM 1071 N N . ARG A 1 136 ? 34.946 24.931 37.071 1.00 24.33 145 ARG A N 1
ATOM 1072 C CA . ARG A 1 136 ? 35.889 25.835 37.733 1.00 24.59 145 ARG A CA 1
ATOM 1073 C C . ARG A 1 136 ? 35.226 27.150 38.158 1.00 20.04 145 ARG A C 1
ATOM 1074 O O . ARG A 1 136 ? 35.449 27.701 39.240 1.00 21.95 145 ARG A O 1
ATOM 1082 N N . ILE A 1 137 ? 34.398 27.721 37.283 1.00 19.22 146 ILE A N 1
ATOM 1083 C CA . ILE A 1 137 ? 33.688 28.932 37.567 1.00 18.10 146 ILE A CA 1
ATOM 1084 C C . ILE A 1 137 ? 32.610 28.685 38.697 1.00 17.34 146 ILE A C 1
ATOM 1085 O O . ILE A 1 137 ? 32.450 29.462 39.612 1.00 17.48 146 ILE A O 1
ATOM 1090 N N . LEU A 1 138 ? 31.988 27.538 38.571 1.00 17.89 147 LEU A N 1
ATOM 1091 C CA . LEU A 1 138 ? 30.962 27.132 39.587 1.00 15.91 147 LEU A CA 1
ATOM 1092 C C . LEU A 1 138 ? 31.601 27.072 40.979 1.00 15.98 147 LEU A C 1
ATOM 1093 O O . LEU A 1 138 ? 31.129 27.681 41.947 1.00 16.02 147 LEU A O 1
ATOM 1098 N N . LEU A 1 139 ? 32.729 26.349 41.057 1.00 17.98 148 LEU A N 1
ATOM 1099 C CA . LEU A 1 139 ? 33.364 26.160 42.370 1.00 17.64 148 LEU A CA 1
ATOM 1100 C C . LEU A 1 139 ? 33.753 27.484 42.964 1.00 16.90 148 LEU A C 1
ATOM 1101 O O . LEU A 1 139 ? 33.567 27.750 44.144 1.00 16.67 148 LEU A O 1
ATOM 1106 N N . GLN A 1 140 ? 34.371 28.350 42.166 1.00 17.48 149 GLN A N 1
ATOM 1107 C CA . GLN A 1 140 ? 34.728 29.660 42.697 1.00 19.83 149 GLN A CA 1
ATOM 1108 C C . GLN A 1 140 ? 33.508 30.477 43.185 1.00 18.39 149 GLN A C 1
ATOM 1109 O O . GLN A 1 140 ? 33.511 31.126 44.227 1.00 21.60 149 GLN A O 1
ATOM 1115 N N . THR A 1 141 ? 32.443 30.394 42.365 1.00 17.86 150 THR A N 1
ATOM 1116 C CA . THR A 1 141 ? 31.234 31.086 42.648 1.00 20.06 150 THR A CA 1
ATOM 1117 C C . THR A 1 141 ? 30.541 30.672 43.928 1.00 17.46 150 THR A C 1
ATOM 1118 O O . THR A 1 141 ? 30.066 31.547 44.643 1.00 20.42 150 THR A O 1
ATOM 1122 N N . ILE A 1 142 ? 30.487 29.379 44.210 1.00 16.60 151 ILE A N 1
ATOM 1123 C CA . ILE A 1 142 ? 29.861 28.914 45.442 1.00 17.82 151 ILE A CA 1
ATOM 1124 C C . ILE A 1 142 ? 30.904 28.789 46.561 1.00 18.56 151 ILE A C 1
ATOM 1125 O O . ILE A 1 142 ? 30.659 28.184 47.604 1.00 19.98 151 ILE A O 1
ATOM 1130 N N . LYS A 1 143 ? 32.079 29.411 46.311 1.00 17.81 152 LYS A N 1
ATOM 1131 C CA . LYS A 1 143 ? 33.087 29.638 47.396 1.00 21.50 152 LYS A CA 1
ATOM 1132 C C . LYS A 1 143 ? 33.577 28.315 47.973 1.00 18.31 152 LYS A C 1
ATOM 1133 O O . LYS A 1 143 ? 33.993 28.241 49.135 1.00 21.57 152 LYS A O 1
ATOM 1139 N N . PHE A 1 144 ? 33.568 27.261 47.160 1.00 16.61 153 PHE A N 1
ATOM 1140 C CA . PHE A 1 144 ? 33.962 25.962 47.558 1.00 15.18 153 PHE A CA 1
ATOM 1141 C C . PHE A 1 144 ? 33.253 25.485 48.817 1.00 20.07 153 PHE A C 1
ATOM 1142 O O . PHE A 1 144 ? 33.734 24.614 49.551 1.00 18.11 153 PHE A O 1
ATOM 1150 N N . ASP A 1 145 ? 31.999 25.969 48.936 1.00 17.81 154 ASP A N 1
ATOM 1151 C CA . ASP A 1 145 ? 31.173 25.652 50.126 1.00 19.02 154 ASP A CA 1
ATOM 1152 C C . ASP A 1 145 ? 30.173 24.581 49.630 1.00 18.09 154 ASP A C 1
ATOM 1153 O O . ASP A 1 145 ? 29.093 24.911 49.047 1.00 19.86 154 ASP A O 1
ATOM 1158 N N . LEU A 1 146 ? 30.529 23.322 49.740 1.00 18.29 155 LEU A N 1
ATOM 1159 C CA . LEU A 1 146 ? 29.919 22.236 49.006 1.00 20.24 155 LEU A CA 1
ATOM 1160 C C . LEU A 1 146 ? 28.942 21.442 49.828 1.00 16.48 155 LEU A C 1
ATOM 1161 O O . LEU A 1 146 ? 28.143 20.701 49.259 1.00 16.90 155 LEU A O 1
ATOM 1166 N N . GLN A 1 147 ? 29.051 21.508 51.158 1.00 18.31 156 GLN A N 1
ATOM 1167 C CA . GLN A 1 147 ? 28.194 20.702 51.982 1.00 18.62 156 GLN A CA 1
ATOM 1168 C C . GLN A 1 147 ? 26.874 21.440 52.235 1.00 17.80 156 GLN A C 1
ATOM 1169 O O . GLN A 1 147 ? 26.845 22.551 52.758 1.00 20.08 156 GLN A O 1
ATOM 1175 N N . VAL A 1 148 ? 25.781 20.776 51.852 1.00 16.47 157 VAL A N 1
ATOM 1176 C CA . VAL A 1 148 ? 24.452 21.430 52.008 1.00 16.69 157 VAL A CA 1
ATOM 1177 C C . VAL A 1 148 ? 23.510 20.409 52.656 1.00 18.04 157 VAL A C 1
ATOM 1178 O O . VAL A 1 148 ? 23.648 19.191 52.482 1.00 21.95 157 VAL A O 1
ATOM 1182 N N . GLU A 1 149 ? 22.507 20.923 53.377 1.00 14.24 158 GLU A N 1
ATOM 1183 C CA . GLU A 1 149 ? 21.512 20.143 54.005 1.00 15.00 158 GLU A CA 1
ATOM 1184 C C . GLU A 1 149 ? 20.152 20.541 53.414 1.00 15.04 158 GLU A C 1
ATOM 1185 O O . GLU A 1 149 ? 19.931 21.722 53.175 1.00 15.24 158 GLU A O 1
ATOM 1191 N N . HIS A 1 150 ? 19.288 19.564 53.252 1.00 13.34 159 HIS A N 1
ATOM 1192 C CA . HIS A 1 150 ? 17.980 19.776 52.618 1.00 11.09 159 HIS A CA 1
ATOM 1193 C C . HIS A 1 150 ? 16.842 19.552 53.597 1.00 13.12 159 HIS A C 1
ATOM 1194 O O . HIS A 1 150 ? 17.037 19.010 54.699 1.00 15.00 159 HIS A O 1
ATOM 1201 N N . PRO A 1 151 ? 15.620 19.971 53.192 1.00 12.30 160 PRO A N 1
ATOM 1202 C CA . PRO A 1 151 ? 14.555 19.895 54.173 1.00 12.20 160 PRO A CA 1
ATOM 1203 C C . PRO A 1 151 ? 14.082 18.457 54.473 1.00 12.45 160 PRO A C 1
ATOM 1204 O O . PRO A 1 151 ? 13.436 18.269 55.511 1.00 12.66 160 PRO A O 1
ATOM 1208 N N . TYR A 1 152 ? 14.338 17.530 53.551 1.00 12.59 161 TYR A N 1
ATOM 1209 C CA . TYR A 1 152 ? 13.735 16.164 53.680 1.00 13.84 161 TYR A CA 1
ATOM 1210 C C . TYR A 1 152 ? 14.131 15.551 55.026 1.00 14.87 161 TYR A C 1
ATOM 1211 O O . TYR A 1 152 ? 13.219 15.002 55.720 1.00 15.40 161 TYR A O 1
ATOM 1220 N N . GLN A 1 153 ? 15.408 15.626 55.422 1.00 13.18 162 GLN A N 1
ATOM 1221 C CA . GLN A 1 153 ? 15.819 14.998 56.696 1.00 14.89 162 GLN A CA 1
ATOM 1222 C C . GLN A 1 153 ? 15.033 15.555 57.874 1.00 13.57 162 GLN A C 1
ATOM 1223 O O . GLN A 1 153 ? 14.697 14.847 58.832 1.00 16.78 162 GLN A O 1
ATOM 1229 N N . PHE A 1 154 ? 14.748 16.874 57.855 1.00 13.81 163 PHE A N 1
ATOM 1230 C CA . PHE A 1 154 ? 14.084 17.496 58.971 1.00 14.04 163 PHE A CA 1
ATOM 1231 C C . PHE A 1 154 ? 12.589 17.182 58.932 1.00 13.58 163 PHE A C 1
ATOM 1232 O O . PHE A 1 154 ? 12.004 16.970 60.000 1.00 14.77 163 PHE A O 1
ATOM 1240 N N . LEU A 1 155 ? 11.983 17.102 57.748 1.00 13.32 164 LEU A N 1
ATOM 1241 C CA . LEU A 1 155 ? 10.560 16.675 57.617 1.00 13.95 164 LEU A CA 1
ATOM 1242 C C . LEU A 1 155 ? 10.394 15.296 58.310 1.00 14.19 164 LEU A C 1
ATOM 1243 O O . LEU A 1 155 ? 9.465 15.113 59.091 1.00 16.50 164 LEU A O 1
ATOM 1248 N N . LEU A 1 156 ? 11.335 14.414 58.006 1.00 14.65 165 LEU A N 1
ATOM 1249 C CA . LEU A 1 156 ? 11.204 13.039 58.628 1.00 17.25 165 LEU A CA 1
ATOM 1250 C C . LEU A 1 156 ? 11.400 13.092 60.122 1.00 18.25 165 LEU A C 1
ATOM 1251 O O . LEU A 1 156 ? 10.636 12.413 60.875 1.00 18.88 165 LEU A O 1
ATOM 1256 N N . LYS A 1 157 ? 12.411 13.827 60.577 1.00 14.93 166 LYS A N 1
ATOM 1257 C CA . LYS A 1 157 ? 12.689 13.892 62.026 1.00 15.41 166 LYS A CA 1
ATOM 1258 C C . LYS A 1 157 ? 11.534 14.533 62.768 1.00 16.85 166 LYS A C 1
ATOM 1259 O O . LYS A 1 157 ? 11.126 14.047 63.847 1.00 18.21 166 LYS A O 1
ATOM 1265 N N . TYR A 1 158 ? 10.991 15.624 62.240 1.00 16.43 167 TYR A N 1
ATOM 1266 C CA . TYR A 1 158 ? 9.923 16.305 62.958 1.00 14.26 167 TYR A CA 1
ATOM 1267 C C . TYR A 1 158 ? 8.641 15.511 62.910 1.00 17.90 167 TYR A C 1
ATOM 1268 O O . TYR A 1 158 ? 7.937 15.428 63.932 1.00 18.93 167 TYR A O 1
ATOM 1277 N N . ALA A 1 159 ? 8.294 14.903 61.776 1.00 17.29 168 ALA A N 1
ATOM 1278 C CA . ALA A 1 159 ? 7.059 14.102 61.705 1.00 18.30 168 ALA A CA 1
ATOM 1279 C C . ALA A 1 159 ? 7.141 12.953 62.697 1.00 20.75 168 ALA A C 1
ATOM 1280 O O . ALA A 1 159 ? 6.100 12.540 63.215 1.00 23.93 168 ALA A O 1
ATOM 1282 N N . LYS A 1 160 ? 8.337 12.475 62.966 1.00 18.98 169 LYS A N 1
ATOM 1283 C CA . LYS A 1 160 ? 8.444 11.302 63.885 1.00 22.38 169 LYS A CA 1
ATOM 1284 C C . LYS A 1 160 ? 8.020 11.671 65.303 1.00 24.93 169 LYS A C 1
ATOM 1285 O O . LYS A 1 160 ? 7.649 10.792 66.101 1.00 24.40 169 LYS A O 1
ATOM 1291 N N . GLN A 1 161 ? 8.064 12.956 65.635 1.00 21.33 170 GLN A N 1
ATOM 1292 C CA . GLN A 1 161 ? 7.712 13.478 66.960 1.00 22.51 170 GLN A CA 1
ATOM 1293 C C . GLN A 1 161 ? 6.238 13.813 67.096 1.00 24.49 170 GLN A C 1
ATOM 1294 O O . GLN A 1 161 ? 5.817 14.298 68.155 1.00 31.38 170 GLN A O 1
ATOM 1300 N N . LEU A 1 162 ? 5.464 13.623 66.032 1.00 24.86 171 LEU A N 1
ATOM 1301 C CA . LEU A 1 162 ? 4.036 13.843 66.060 1.00 26.38 171 LEU A CA 1
ATOM 1302 C C . LEU A 1 162 ? 3.359 12.582 66.534 1.00 30.58 171 LEU A C 1
ATOM 1303 O O . LEU A 1 162 ? 3.616 11.516 66.026 1.00 31.75 171 LEU A O 1
ATOM 1308 N N . LYS A 1 163 ? 2.416 12.740 67.442 1.00 34.76 172 LYS A N 1
ATOM 1309 C CA . LYS A 1 163 ? 1.711 11.569 67.993 1.00 38.62 172 LYS A CA 1
ATOM 1310 C C . LYS A 1 163 ? 0.213 11.720 67.724 1.00 36.33 172 LYS A C 1
ATOM 1311 O O . LYS A 1 163 ? -0.404 12.695 68.150 1.00 36.99 172 LYS A O 1
ATOM 1317 N N . GLY A 1 164 ? -0.337 10.774 66.973 1.00 33.84 173 GLY A N 1
ATOM 1318 C CA . GLY A 1 164 ? -1.732 10.823 66.510 1.00 37.12 173 GLY A CA 1
ATOM 1319 C C . GLY A 1 164 ? -2.013 9.763 65.448 1.00 38.29 173 GLY A C 1
ATOM 1320 O O . GLY A 1 164 ? -1.258 8.788 65.310 1.00 43.29 173 GLY A O 1
ATOM 1321 N N . ASP A 1 165 ? -3.091 9.950 64.690 1.00 37.33 174 ASP A N 1
ATOM 1322 C CA . ASP A 1 165 ? -3.502 8.993 63.657 1.00 38.12 174 ASP A CA 1
ATOM 1323 C C . ASP A 1 165 ? -2.380 8.731 62.664 1.00 40.09 174 ASP A C 1
ATOM 1324 O O . ASP A 1 165 ? -2.007 9.636 61.890 1.00 38.79 174 ASP A O 1
ATOM 1329 N N . LYS A 1 166 ? -1.849 7.514 62.666 1.00 36.07 175 LYS A N 1
ATOM 1330 C CA . LYS A 1 166 ? -0.735 7.158 61.779 1.00 41.96 175 LYS A CA 1
ATOM 1331 C C . LYS A 1 166 ? -1.030 7.389 60.293 1.00 41.09 175 LYS A C 1
ATOM 1332 O O . LYS A 1 166 ? -0.123 7.745 59.515 1.00 37.00 175 LYS A O 1
ATOM 1338 N N . ASN A 1 167 ? -2.280 7.180 59.889 1.00 35.90 176 ASN A N 1
ATOM 1339 C CA . ASN A 1 167 ? -2.643 7.375 58.493 1.00 38.47 176 ASN A CA 1
ATOM 1340 C C . ASN A 1 167 ? -2.737 8.837 58.053 1.00 35.90 176 ASN A C 1
ATOM 1341 O O . ASN A 1 167 ? -2.378 9.176 56.918 1.00 32.66 176 ASN A O 1
ATOM 1346 N N . LYS A 1 168 ? -3.216 9.704 58.935 1.00 32.33 177 LYS A N 1
ATOM 1347 C CA . LYS A 1 168 ? -3.229 11.142 58.621 1.00 30.40 177 LYS A CA 1
ATOM 1348 C C . LYS A 1 168 ? -1.784 11.657 58.593 1.00 30.42 177 LYS A C 1
ATOM 1349 O O . LYS A 1 168 ? -1.430 12.442 57.708 1.00 28.57 177 LYS A O 1
ATOM 1355 N N . ILE A 1 169 ? -0.976 11.198 59.538 1.00 30.94 178 ILE A N 1
ATOM 1356 C CA . ILE A 1 169 ? 0.450 11.611 59.620 1.00 30.51 178 ILE A CA 1
ATOM 1357 C C . ILE A 1 169 ? 1.261 11.134 58.405 1.00 34.79 178 ILE A C 1
ATOM 1358 O O . ILE A 1 169 ? 2.020 11.903 57.820 1.00 28.55 178 ILE A O 1
ATOM 1363 N N . GLN A 1 170 ? 1.128 9.873 58.031 1.00 28.97 179 GLN A N 1
ATOM 1364 C CA . GLN A 1 170 ? 1.693 9.353 56.792 1.00 30.19 179 GLN A CA 1
ATOM 1365 C C . GLN A 1 170 ? 1.302 10.196 55.572 1.00 28.90 179 GLN A C 1
ATOM 1366 O O . GLN A 1 170 ? 2.141 10.500 54.728 1.00 25.62 179 GLN A O 1
ATOM 1372 N N . LYS A 1 171 ? 0.044 10.573 55.453 1.00 23.10 180 LYS A N 1
ATOM 1373 C CA . LYS A 1 171 ? -0.446 11.374 54.340 1.00 24.56 180 LYS A CA 1
ATOM 1374 C C . LYS A 1 171 ? 0.251 12.747 54.415 1.00 22.56 180 LYS A C 1
ATOM 1375 O O . LYS A 1 171 ? 0.645 13.288 53.382 1.00 23.78 180 LYS A O 1
ATOM 1381 N N . LEU A 1 172 ? 0.368 13.266 55.630 1.00 24.31 181 LEU A N 1
ATOM 1382 C CA . LEU A 1 172 ? 0.943 14.621 55.829 1.00 20.57 181 LEU A CA 1
ATOM 1383 C C . LEU A 1 172 ? 2.363 14.569 55.287 1.00 21.58 181 LEU A C 1
ATOM 1384 O O . LEU A 1 172 ? 2.803 15.462 54.518 1.00 20.68 181 LEU A O 1
ATOM 1389 N N . VAL A 1 173 ? 3.099 13.537 55.646 1.00 20.35 182 VAL A N 1
ATOM 1390 C CA . VAL A 1 173 ? 4.478 13.416 55.221 1.00 19.30 182 VAL A CA 1
ATOM 1391 C C . VAL A 1 173 ? 4.604 13.230 53.706 1.00 20.18 182 VAL A C 1
ATOM 1392 O O . VAL A 1 173 ? 5.501 13.794 53.041 1.00 20.20 182 VAL A O 1
ATOM 1396 N N . GLN A 1 174 ? 3.743 12.399 53.105 1.00 20.14 183 GLN A N 1
ATOM 1397 C CA . GLN A 1 174 ? 3.795 12.205 51.660 1.00 21.92 183 GLN A CA 1
ATOM 1398 C C . GLN A 1 174 ? 3.514 13.541 50.917 1.00 21.10 183 GLN A C 1
ATOM 1399 O O . GLN A 1 174 ? 4.176 13.881 49.899 1.00 20.03 183 GLN A O 1
ATOM 1405 N N . MET A 1 175 ? 2.523 14.305 51.363 1.00 19.69 184 MET A N 1
ATOM 1406 C CA . MET A 1 175 ? 2.176 15.562 50.717 1.00 19.38 184 MET A CA 1
ATOM 1407 C C . MET A 1 175 ? 3.391 16.533 50.912 1.00 15.80 184 MET A C 1
ATOM 1408 O O . MET A 1 175 ? 3.868 17.160 49.966 1.00 16.78 184 MET A O 1
ATOM 1413 N N . ALA A 1 176 ? 3.845 16.591 52.154 1.00 16.05 185 ALA A N 1
ATOM 1414 C CA . ALA A 1 176 ? 4.944 17.547 52.488 1.00 14.47 185 ALA A CA 1
ATOM 1415 C C . ALA A 1 176 ? 6.203 17.208 51.650 1.00 17.13 185 ALA A C 1
ATOM 1416 O O . ALA A 1 176 ? 6.946 18.118 51.180 1.00 14.80 185 ALA A O 1
ATOM 1418 N N . TRP A 1 177 ? 6.483 15.928 51.426 1.00 15.25 186 TRP A N 1
ATOM 1419 C CA . TRP A 1 177 ? 7.667 15.553 50.674 1.00 13.97 186 TRP A CA 1
ATOM 1420 C C . TRP A 1 177 ? 7.547 16.049 49.234 1.00 16.61 186 TRP A C 1
ATOM 1421 O O . TRP A 1 177 ? 8.518 16.594 48.640 1.00 16.05 186 TRP A O 1
ATOM 1432 N N . THR A 1 178 ? 6.352 15.952 48.623 1.00 15.95 187 THR A N 1
ATOM 1433 C CA . THR A 1 178 ? 6.103 16.464 47.296 1.00 15.72 187 THR A CA 1
ATOM 1434 C C . THR A 1 178 ? 6.353 17.986 47.315 1.00 15.55 187 THR A C 1
ATOM 1435 O O . THR A 1 178 ? 6.928 18.563 46.351 1.00 16.39 187 THR A O 1
ATOM 1439 N N . PHE A 1 179 ? 5.894 18.676 48.368 1.00 15.63 188 PHE A N 1
ATOM 1440 C CA . PHE A 1 179 ? 6.096 20.139 48.456 1.00 14.04 188 PHE A CA 1
ATOM 1441 C C . PHE A 1 179 ? 7.595 20.459 48.595 1.00 13.53 188 PHE A C 1
ATOM 1442 O O . PHE A 1 179 ? 7.989 21.505 48.077 1.00 14.04 188 PHE A O 1
ATOM 1450 N N . VAL A 1 180 ? 8.367 19.614 49.252 1.00 13.32 189 VAL A N 1
ATOM 1451 C CA . VAL A 1 180 ? 9.826 19.916 49.270 1.00 11.75 189 VAL A CA 1
ATOM 1452 C C . VAL A 1 180 ? 10.353 19.805 47.842 1.00 13.93 189 VAL A C 1
ATOM 1453 O O . VAL A 1 180 ? 11.124 20.704 47.386 1.00 12.67 189 VAL A O 1
ATOM 1457 N N . ASN A 1 181 ? 9.978 18.780 47.066 1.00 13.70 190 ASN A N 1
ATOM 1458 C CA . ASN A 1 181 ? 10.481 18.693 45.708 1.00 13.25 190 ASN A CA 1
ATOM 1459 C C . ASN A 1 181 ? 10.067 19.935 44.943 1.00 13.56 190 ASN A C 1
ATOM 1460 O O . ASN A 1 181 ? 10.809 20.568 44.180 1.00 15.18 190 ASN A O 1
ATOM 1465 N N . ASP A 1 182 ? 8.798 20.386 45.118 1.00 14.19 191 ASP A N 1
ATOM 1466 C CA . ASP A 1 182 ? 8.310 21.526 44.362 1.00 16.24 191 ASP A CA 1
ATOM 1467 C C . ASP A 1 182 ? 9.098 22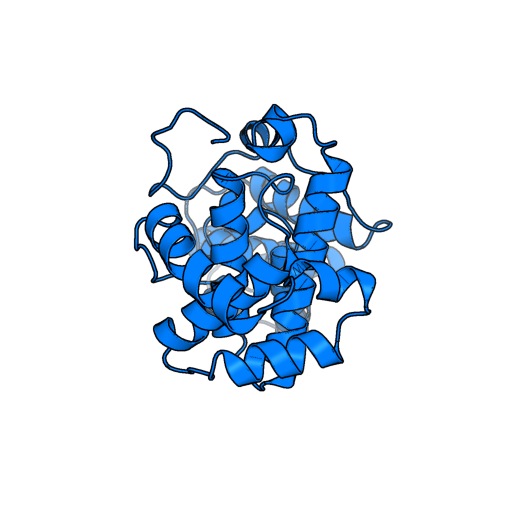.789 44.742 1.00 14.52 191 ASP A C 1
ATOM 1468 O O . ASP A 1 182 ? 9.386 23.639 43.908 1.00 15.86 191 ASP A O 1
ATOM 1473 N N . SER A 1 183 ? 9.379 22.915 46.052 1.00 12.82 192 SER A N 1
ATOM 1474 C CA . SER A 1 183 ? 10.088 24.135 46.545 1.00 12.59 192 SER A CA 1
ATOM 1475 C C . SER A 1 183 ? 11.440 24.275 45.823 1.00 13.80 192 SER A C 1
ATOM 1476 O O . SER A 1 183 ? 11.936 25.379 45.730 1.00 13.28 192 SER A O 1
ATOM 1479 N N . LEU A 1 184 ? 12.054 23.171 45.401 1.00 12.92 193 LEU A N 1
ATOM 1480 C CA . LEU A 1 184 ? 13.3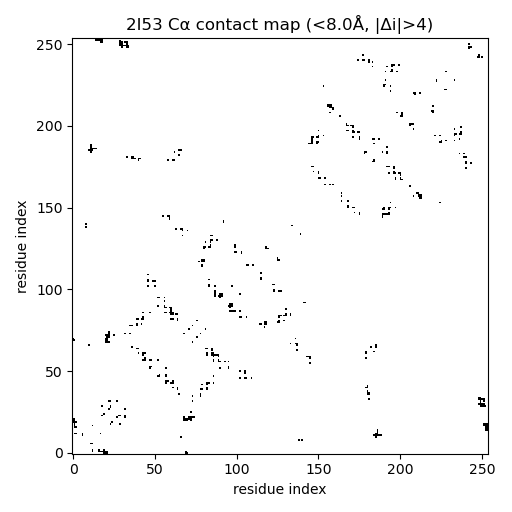67 23.250 44.699 1.00 12.60 193 LEU A CA 1
ATOM 1481 C C . LEU A 1 184 ? 13.283 23.953 43.391 1.00 12.54 193 LEU A C 1
ATOM 1482 O O . LEU A 1 184 ? 14.301 24.429 42.892 1.00 11.88 193 LEU A O 1
ATOM 1487 N N . CYS A 1 185 ? 12.099 24.146 42.811 1.00 12.41 194 CYS A N 1
ATOM 1488 C CA . CYS A 1 185 ? 11.917 24.960 41.593 1.00 14.86 194 CYS A CA 1
ATOM 1489 C C . CYS A 1 185 ? 11.826 26.447 41.816 1.00 16.82 194 CYS A C 1
ATOM 1490 O O . CYS A 1 185 ? 11.857 27.209 40.839 1.00 17.76 194 CYS A O 1
ATOM 1493 N N . THR A 1 186 ? 11.759 26.843 43.083 1.00 12.98 195 THR A N 1
ATOM 1494 C CA . THR A 1 186 ? 11.678 28.239 43.453 1.00 13.09 195 THR A CA 1
ATOM 1495 C C . THR A 1 186 ? 13.029 28.605 44.100 1.00 15.23 195 THR A C 1
ATOM 1496 O O . THR A 1 186 ? 13.923 27.745 44.298 1.00 13.26 195 THR A O 1
ATOM 1500 N N . THR A 1 187 ? 13.163 29.888 44.469 1.00 13.39 196 THR A N 1
ATOM 1501 C CA . THR A 1 187 ? 14.347 30.372 45.197 1.00 11.72 196 THR A CA 1
ATOM 1502 C C . THR A 1 187 ? 14.192 30.203 46.707 1.00 12.41 196 THR A C 1
ATOM 1503 O O . THR A 1 187 ? 14.939 30.788 47.480 1.00 11.99 196 THR A O 1
ATOM 1507 N N . LEU A 1 188 ? 13.238 29.349 47.178 1.00 9.55 197 LEU A N 1
ATOM 1508 C CA . LEU A 1 188 ? 13.067 29.222 48.636 1.00 10.60 197 LEU A CA 1
ATOM 1509 C C . LEU A 1 188 ? 14.329 28.791 49.401 1.00 10.61 197 LEU A C 1
ATOM 1510 O O . LEU A 1 188 ? 14.553 29.212 50.525 1.00 10.38 197 LEU A O 1
ATOM 1515 N N . SER A 1 189 ? 15.170 27.955 48.732 1.00 10.95 198 SER A N 1
ATOM 1516 C CA . SER A 1 189 ? 16.397 27.496 49.397 1.00 11.43 198 SER A CA 1
ATOM 1517 C C . SER A 1 189 ? 17.433 28.640 49.553 1.00 10.74 198 SER A C 1
ATOM 1518 O O . SER A 1 189 ? 18.412 28.442 50.299 1.00 13.95 198 SER A O 1
ATOM 1521 N N . LEU A 1 190 ? 17.191 29.752 48.876 1.00 10.78 199 LEU A N 1
ATOM 1522 C CA . LEU A 1 190 ? 18.074 30.978 49.031 1.00 11.62 199 LEU A CA 1
ATOM 1523 C C . LEU A 1 190 ? 17.438 31.909 50.022 1.00 13.91 199 LEU A C 1
ATOM 1524 O O . LEU A 1 190 ? 18.049 32.904 50.363 1.00 13.38 199 LEU A O 1
ATOM 1529 N N . GLN A 1 191 ? 16.241 31.606 50.549 1.00 10.92 200 GLN A N 1
ATOM 1530 C CA . GLN A 1 191 ? 15.550 32.493 51.489 1.00 11.08 200 GLN A CA 1
ATOM 1531 C C . GLN A 1 191 ? 15.492 31.988 52.921 1.00 12.31 200 GLN A C 1
ATOM 1532 O O . GLN A 1 191 ? 15.625 32.771 53.884 1.00 13.11 200 GLN A O 1
ATOM 1538 N N . TRP A 1 192 ? 15.311 30.647 53.111 1.00 10.71 201 TRP A N 1
ATOM 1539 C CA . TRP A 1 192 ? 15.119 30.115 54.436 1.00 11.61 201 TRP A CA 1
ATOM 1540 C C . TRP A 1 192 ? 15.902 28.822 54.614 1.00 12.29 201 TRP A C 1
ATOM 1541 O O . TRP A 1 192 ? 16.031 28.038 53.691 1.00 11.79 201 TRP A O 1
ATOM 1552 N N . GLU A 1 193 ? 16.343 28.630 55.861 1.00 13.43 202 GLU A N 1
ATOM 1553 C CA . GLU A 1 193 ? 17.046 27.365 56.224 1.00 12.31 202 GLU A CA 1
ATOM 1554 C C . GLU A 1 193 ? 16.142 26.180 56.018 1.00 11.65 202 GLU A C 1
ATOM 1555 O O . GLU A 1 193 ? 14.899 26.272 56.083 1.00 11.19 202 GLU A O 1
ATOM 1561 N N . PRO A 1 194 ? 16.776 25.024 55.793 1.00 10.73 203 PRO A N 1
ATOM 1562 C CA . PRO A 1 194 ? 15.980 23.826 55.405 1.00 11.25 203 PRO A CA 1
ATOM 1563 C C . PRO A 1 194 ? 15.092 23.424 56.569 1.00 11.65 203 PRO A C 1
ATOM 1564 O O . PRO A 1 194 ? 13.995 22.845 56.268 1.00 12.67 203 PRO A O 1
ATOM 1568 N N . GLU A 1 195 ? 15.430 23.644 57.830 1.00 10.95 204 GLU A N 1
ATOM 1569 C CA . GLU A 1 195 ? 14.533 23.323 58.950 1.00 12.07 204 GLU A CA 1
ATOM 1570 C C . GLU A 1 195 ? 13.241 24.109 58.862 1.00 11.94 204 GLU A C 1
ATOM 1571 O O . GLU A 1 195 ? 12.147 23.590 59.179 1.00 12.80 204 GLU A O 1
ATOM 1577 N N . ILE A 1 196 ? 13.355 25.370 58.410 1.00 11.05 205 ILE A N 1
ATOM 1578 C CA . ILE A 1 196 ? 12.126 26.199 58.292 1.00 11.00 205 ILE A CA 1
ATOM 1579 C C . ILE A 1 196 ? 11.316 25.788 57.073 1.00 11.20 205 ILE A C 1
ATOM 1580 O O . ILE A 1 196 ? 10.042 25.712 57.167 1.00 11.03 205 ILE A O 1
ATOM 1585 N N . ILE A 1 197 ? 11.948 25.412 55.968 1.00 10.07 206 ILE A N 1
ATOM 1586 C CA . ILE A 1 197 ? 11.161 24.882 54.837 1.00 9.87 206 ILE A CA 1
ATOM 1587 C C . ILE A 1 197 ? 10.478 23.598 55.308 1.00 11.01 206 ILE A C 1
ATOM 1588 O O . ILE A 1 197 ? 9.293 23.407 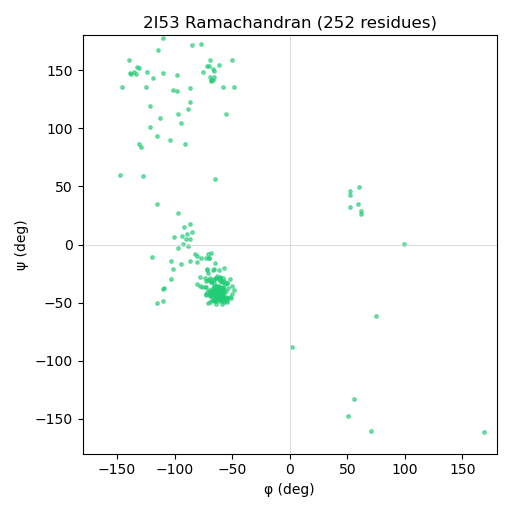54.900 1.00 11.08 206 ILE A O 1
ATOM 1593 N N . ALA A 1 198 ? 11.122 22.720 56.085 1.00 12.02 207 ALA A N 1
ATOM 1594 C CA . ALA A 1 198 ? 10.438 21.471 56.495 1.00 11.78 207 ALA A CA 1
ATOM 1595 C C . ALA A 1 198 ? 9.238 21.794 57.311 1.00 12.01 207 ALA A C 1
ATOM 1596 O O . ALA A 1 198 ? 8.124 21.220 57.075 1.00 13.26 207 ALA A O 1
ATOM 1598 N N . VAL A 1 199 ? 9.302 22.711 58.257 1.00 11.51 208 VAL A N 1
ATOM 1599 C CA . VAL A 1 199 ? 8.089 23.026 59.047 1.00 11.97 208 VAL A CA 1
ATOM 1600 C C . VAL A 1 199 ? 7.043 23.652 58.134 1.00 13.31 208 VAL A C 1
ATOM 1601 O O . VAL A 1 199 ? 5.840 23.350 58.267 1.00 14.07 208 VAL A O 1
ATOM 1605 N N . ALA A 1 200 ? 7.442 24.508 57.166 1.00 11.77 209 ALA A N 1
ATOM 1606 C CA . ALA A 1 200 ? 6.438 25.133 56.295 1.00 12.60 209 ALA A CA 1
ATOM 1607 C C . ALA A 1 200 ? 5.747 24.124 55.464 1.00 13.55 209 ALA A C 1
ATOM 1608 O O . ALA A 1 200 ? 4.510 24.268 55.275 1.00 13.87 209 ALA A O 1
ATOM 1610 N N . VAL A 1 201 ? 6.423 23.092 54.918 1.00 12.44 210 VAL A N 1
ATOM 1611 C CA . VAL A 1 201 ? 5.693 22.129 54.049 1.00 13.02 210 VAL A CA 1
ATOM 1612 C C . VAL A 1 201 ? 4.763 21.273 54.941 1.00 14.95 210 VAL A C 1
ATOM 1613 O O . VAL A 1 201 ? 3.703 20.851 54.454 1.00 15.67 210 VAL A O 1
ATOM 1617 N N . MET A 1 202 ? 5.114 21.024 56.193 1.00 12.96 211 MET A N 1
ATOM 1618 C CA . MET A 1 202 ? 4.162 20.306 57.093 1.00 14.17 211 MET A CA 1
ATOM 1619 C C . MET A 1 202 ? 2.992 21.185 57.347 1.00 15.19 211 MET A C 1
ATOM 1620 O O . MET A 1 202 ? 1.802 20.683 57.301 1.00 16.53 211 MET A O 1
ATOM 1625 N N . TYR A 1 203 ? 3.200 22.464 57.611 1.00 13.72 212 TYR A N 1
ATOM 1626 C CA . TYR A 1 203 ? 2.114 23.448 57.836 1.00 14.60 212 TYR A CA 1
ATOM 1627 C C . TYR A 1 203 ? 1.221 23.530 56.599 1.00 15.34 212 TYR A C 1
ATOM 1628 O O . TYR A 1 203 ? -0.036 23.522 56.717 1.00 17.59 212 TYR A O 1
ATOM 1637 N N . LEU A 1 204 ? 1.799 23.533 55.409 1.00 13.30 213 LEU A N 1
ATOM 1638 C CA . LEU A 1 204 ? 1.006 23.594 54.153 1.00 16.65 213 LEU A CA 1
ATOM 1639 C C . LEU A 1 204 ? 0.167 22.342 54.007 1.00 18.79 213 LEU A C 1
ATOM 1640 O O . LEU A 1 204 ? -1.054 22.442 53.680 1.00 18.98 213 LEU A O 1
ATOM 1645 N N . ALA A 1 205 ? 0.772 21.176 54.186 1.00 16.26 214 ALA A N 1
ATOM 1646 C CA . ALA A 1 205 ? -0.008 19.909 54.051 1.00 16.62 214 ALA A CA 1
ATOM 1647 C C . ALA A 1 205 ? -1.144 19.938 55.068 1.00 19.08 214 ALA A C 1
ATOM 1648 O O . ALA A 1 205 ? -2.316 19.575 54.738 1.00 19.65 214 ALA A O 1
ATOM 1650 N N . GLY A 1 206 ? -0.852 20.328 56.287 1.00 18.33 215 GLY A N 1
ATOM 1651 C CA . GLY A 1 206 ? -1.918 20.368 57.341 1.00 20.77 215 GLY A CA 1
ATOM 1652 C C . GLY A 1 206 ? -3.045 21.289 56.928 1.00 22.40 215 GLY A C 1
ATOM 1653 O O . GLY A 1 206 ? -4.249 20.929 57.077 1.00 25.00 215 GLY A O 1
ATOM 1654 N N . ARG A 1 207 ? -2.748 22.482 56.432 1.00 20.28 216 ARG A N 1
ATOM 1655 C CA . ARG A 1 207 ? -3.787 23.483 55.999 1.00 19.17 216 ARG A CA 1
ATOM 1656 C C . ARG A 1 207 ? -4.617 22.907 54.861 1.00 23.53 216 ARG A C 1
ATOM 1657 O O . ARG A 1 207 ? -5.847 23.135 54.831 1.00 25.78 216 ARG A O 1
ATOM 1665 N N . LEU A 1 208 ? -4.003 22.181 53.917 1.00 22.28 217 LEU A N 1
ATOM 1666 C CA . LEU A 1 208 ? -4.714 21.693 52.716 1.00 21.46 217 LEU A CA 1
ATOM 1667 C C . LEU A 1 208 ? -5.667 20.565 53.077 1.00 24.41 217 LEU A C 1
ATOM 1668 O O . LEU A 1 208 ? -6.779 20.474 52.452 1.00 24.95 217 LEU A O 1
ATOM 1673 N N . CYS A 1 209 ? -5.259 19.730 54.017 1.00 23.23 218 CYS A N 1
ATOM 1674 C CA . CYS A 1 209 ? -6.039 18.594 54.479 1.00 29.06 218 CYS A CA 1
ATOM 1675 C C . CYS A 1 209 ? -6.908 18.892 55.680 1.00 30.55 218 CYS A C 1
ATOM 1676 O O . CYS A 1 209 ? -7.633 17.983 56.128 1.00 34.82 218 CYS A O 1
ATOM 1679 N N . LYS A 1 210 ? -6.880 20.125 56.178 1.00 27.79 219 LYS A N 1
ATOM 1680 C CA . LYS A 1 210 ? -7.575 20.468 57.442 1.00 30.90 219 LYS A CA 1
ATOM 1681 C C . LYS A 1 210 ? -7.176 19.525 58.590 1.00 31.64 219 LYS A C 1
ATOM 1682 O O . LYS A 1 210 ? -8.029 19.034 59.365 1.00 33.88 219 LYS A O 1
ATOM 1688 N N . PHE A 1 211 ? -5.870 19.277 58.746 1.00 27.37 220 PHE A N 1
ATOM 1689 C CA . PHE A 1 211 ? -5.327 18.497 59.843 1.00 27.90 220 PHE A CA 1
ATOM 1690 C C . PHE A 1 211 ? -4.849 19.497 60.887 1.00 35.29 220 PHE A C 1
ATOM 1691 O O . PHE A 1 211 ? -4.144 20.424 60.544 1.00 32.05 220 PHE A O 1
ATOM 1699 N N . GLU A 1 212 ? -5.206 19.288 62.156 1.00 30.80 221 GLU A N 1
ATOM 1700 C CA . GLU A 1 212 ? -4.732 20.120 63.278 1.00 32.39 221 GLU A CA 1
ATOM 1701 C C . GLU A 1 212 ? -3.456 19.545 63.870 1.00 30.55 221 GLU A C 1
ATOM 1702 O O . GLU A 1 212 ? -3.479 18.758 64.825 1.00 29.61 221 GLU A O 1
ATOM 1708 N N . ILE A 1 213 ? -2.317 19.917 63.289 1.00 29.33 222 ILE A N 1
ATOM 1709 C CA . ILE A 1 213 ? -1.047 19.375 63.767 1.00 25.11 222 ILE A CA 1
ATOM 1710 C C . ILE A 1 213 ? -0.781 19.717 65.242 1.00 23.09 222 ILE A C 1
ATOM 1711 O O . ILE A 1 213 ? -0.148 18.926 65.937 1.00 29.40 222 ILE A O 1
ATOM 1716 N N . GLN A 1 214 ? -1.281 20.877 65.680 1.00 26.06 223 GLN A N 1
ATOM 1717 C CA . GLN A 1 214 ? -1.162 21.316 67.085 1.00 34.81 223 GLN A CA 1
ATOM 1718 C C . GLN A 1 214 ? -1.661 20.201 68.021 1.00 37.70 223 GLN A C 1
ATOM 1719 O O . GLN A 1 214 ? -1.174 20.076 69.134 1.00 41.17 223 GLN A O 1
ATOM 1725 N N . GLU A 1 215 ? -2.618 19.390 67.555 1.00 34.78 224 GLU A N 1
ATOM 1726 C CA . GLU A 1 215 ? -3.196 18.296 68.356 1.00 37.94 224 GLU A CA 1
ATOM 1727 C C . GLU A 1 215 ? -2.362 17.015 68.406 1.00 38.92 224 GLU A C 1
ATOM 1728 O O . GLU A 1 215 ? -2.661 16.079 69.159 1.00 38.69 224 GLU A O 1
ATOM 1734 N N . TRP A 1 216 ? -1.323 16.947 67.571 1.00 35.45 225 TRP A N 1
ATOM 1735 C CA . TRP A 1 216 ? -0.430 15.804 67.536 1.00 29.86 225 TRP A CA 1
ATOM 1736 C C . TRP A 1 216 ? 0.894 16.037 68.303 1.00 32.25 225 TRP A C 1
ATOM 1737 O O . TRP A 1 216 ? 1.799 15.187 68.266 1.00 34.16 225 TRP A O 1
ATOM 1748 N N . THR A 1 217 ? 1.017 17.167 68.996 1.00 35.48 226 THR A N 1
ATOM 1749 C CA . THR A 1 217 ? 2.266 17.425 69.738 1.00 38.76 226 THR A CA 1
ATOM 1750 C C . THR A 1 217 ? 2.353 16.452 70.905 1.00 41.06 226 THR A C 1
ATOM 1751 O O . THR A 1 217 ? 1.334 16.119 71.504 1.00 40.29 226 THR A O 1
ATOM 1755 N N . SER A 1 218 ? 3.570 16.004 71.215 1.00 41.01 227 SER A N 1
ATOM 1756 C CA . SER A 1 218 ? 3.764 14.891 72.148 1.00 48.15 227 SER A CA 1
ATOM 1757 C C . SER A 1 218 ? 3.402 15.252 73.578 1.00 48.87 227 SER A C 1
ATOM 1758 O O . SER A 1 218 ? 2.989 14.397 74.364 1.00 53.25 227 SER A O 1
ATOM 1761 N N . LYS A 1 219 ? 3.556 16.533 73.891 1.00 51.57 228 LYS A N 1
ATOM 1762 C CA . LYS A 1 219 ? 3.161 17.101 75.170 1.00 53.81 228 LYS A CA 1
ATOM 1763 C C . LYS A 1 219 ? 2.366 18.321 74.761 1.00 54.18 228 LYS A C 1
ATOM 1764 O O . LYS A 1 219 ? 2.590 18.848 73.673 1.00 50.49 228 LYS A O 1
ATOM 1770 N N . PRO A 1 220 ? 1.406 18.751 75.597 1.00 56.34 229 PRO A N 1
ATOM 1771 C CA . PRO A 1 220 ? 0.647 19.969 75.271 1.00 55.80 229 PRO A CA 1
ATOM 1772 C C . PRO A 1 220 ? 1.557 21.207 75.291 1.00 55.91 229 PRO A C 1
ATOM 1773 O O . PRO A 1 220 ? 2.489 21.276 76.103 1.00 57.80 229 PRO A O 1
ATOM 1777 N N . MET A 1 221 ? 1.311 22.167 74.403 1.00 52.59 230 MET A N 1
ATOM 1778 C CA . MET A 1 221 ? 2.090 23.407 74.439 1.00 49.92 230 MET A CA 1
ATOM 1779 C C . MET A 1 221 ? 1.257 24.670 74.217 1.00 51.94 230 MET A C 1
ATOM 1780 O O . MET A 1 221 ? 0.259 24.660 73.475 1.00 52.69 230 MET A O 1
ATOM 1785 N N . TYR A 1 222 ? 1.667 25.748 74.877 1.00 48.65 231 TYR A N 1
ATOM 1786 C CA . TYR A 1 222 ? 1.036 27.049 74.687 1.00 49.14 231 TYR A CA 1
ATOM 1787 C C . TYR A 1 222 ? 1.306 27.572 73.275 1.00 45.37 231 TYR A C 1
ATOM 1788 O O . TYR A 1 222 ? 0.406 28.020 72.559 1.00 44.91 231 TYR A O 1
ATOM 1797 N N . ARG A 1 223 ? 2.565 27.512 72.873 1.00 39.65 232 ARG A N 1
ATOM 1798 C CA . ARG A 1 223 ? 2.946 28.194 71.672 1.00 34.48 232 ARG A CA 1
ATOM 1799 C C . ARG A 1 223 ? 2.686 27.331 70.443 1.00 31.59 232 ARG A C 1
ATOM 1800 O O . ARG A 1 223 ? 2.350 26.145 70.553 1.00 30.29 232 ARG A O 1
ATOM 1808 N N . ARG A 1 224 ? 2.845 27.956 69.278 1.00 29.54 233 ARG A N 1
ATOM 1809 C CA . ARG A 1 224 ? 2.686 27.274 67.981 1.00 27.81 233 ARG A CA 1
ATOM 1810 C C . ARG A 1 224 ? 3.461 25.944 67.940 1.00 20.19 233 ARG A C 1
ATOM 1811 O O . ARG A 1 224 ? 4.599 25.887 68.430 1.00 23.61 233 ARG A O 1
ATOM 1819 N N . TRP A 1 225 ? 2.841 24.864 67.417 1.00 21.64 234 TRP A N 1
ATOM 1820 C CA . TRP A 1 225 ? 3.438 23.517 67.432 1.00 21.81 234 TRP A CA 1
ATOM 1821 C C . TRP A 1 225 ? 4.871 23.479 66.911 1.00 18.77 234 TRP A C 1
ATOM 1822 O O . TRP A 1 225 ? 5.732 22.672 67.380 1.00 21.11 234 TRP A O 1
ATOM 1833 N N . TRP A 1 226 ? 5.165 24.305 65.902 1.00 18.33 235 TRP A N 1
ATOM 1834 C CA . TRP A 1 226 ? 6.494 24.231 65.286 1.00 18.58 235 TRP A CA 1
ATOM 1835 C C . TRP A 1 226 ? 7.595 24.808 66.161 1.00 16.13 235 TRP A C 1
ATOM 1836 O O . TRP A 1 226 ? 8.778 24.646 65.840 1.00 17.17 235 TRP A O 1
ATOM 1847 N N . GLU A 1 227 ? 7.184 25.517 67.235 1.00 18.55 236 GLU A N 1
ATOM 1848 C CA . GLU A 1 227 ? 8.188 26.095 68.139 1.00 20.32 236 GLU A CA 1
ATOM 1849 C C . GLU A 1 227 ? 8.975 25.034 68.941 1.00 18.32 236 GLU A C 1
ATOM 1850 O O . GLU A 1 227 ? 9.974 25.366 69.579 1.00 22.20 236 GLU A O 1
ATOM 1856 N N . GLN A 1 228 ? 8.582 23.767 68.845 1.00 19.18 237 GLN A N 1
ATOM 1857 C CA . GLN A 1 228 ? 9.422 22.695 69.393 1.00 18.39 237 GLN A CA 1
ATOM 1858 C C . GLN A 1 228 ? 10.570 22.296 68.469 1.00 19.54 237 GLN A C 1
ATOM 1859 O O . GLN A 1 228 ? 11.568 21.660 68.890 1.00 21.60 237 GLN A O 1
ATOM 1865 N N . PHE A 1 229 ? 10.469 22.739 67.194 1.00 16.24 238 PHE A N 1
ATOM 1866 C CA . PHE A 1 229 ? 11.491 22.370 66.230 1.00 16.86 238 PHE A CA 1
ATOM 1867 C C . PHE A 1 229 ? 12.395 23.518 65.790 1.00 14.43 238 PHE A C 1
ATOM 1868 O O . PHE A 1 229 ? 13.606 23.306 65.560 1.00 17.99 238 PHE A O 1
ATOM 1876 N N . VAL A 1 230 ? 11.817 24.732 65.623 1.00 15.83 239 VAL A N 1
ATOM 1877 C CA . VAL A 1 230 ? 12.561 25.958 65.185 1.00 15.38 239 VAL A CA 1
ATOM 1878 C C . VAL A 1 230 ? 12.154 27.108 66.101 1.00 16.93 239 VAL A C 1
ATOM 1879 O O . VAL A 1 230 ? 10.999 27.205 66.497 1.00 19.68 239 VAL A O 1
ATOM 1883 N N . GLN A 1 231 ? 13.083 28.007 66.364 1.00 20.16 240 GLN A N 1
ATOM 1884 C CA . GLN A 1 231 ? 12.878 29.043 67.321 1.00 21.64 240 GLN A CA 1
ATOM 1885 C C . GLN A 1 231 ? 12.548 30.359 66.642 1.00 20.02 240 GLN A C 1
ATOM 1886 O O . GLN A 1 231 ? 13.186 30.729 65.673 1.00 23.09 240 GLN A O 1
ATOM 1892 N N . ASP A 1 232 ? 11.516 31.021 67.148 1.00 25.16 241 ASP A N 1
ATOM 1893 C CA . ASP A 1 232 ? 11.184 32.380 66.751 1.00 28.14 241 ASP A CA 1
ATOM 1894 C C . ASP A 1 232 ? 10.888 32.528 65.280 1.00 26.67 241 ASP A C 1
ATOM 1895 O O . ASP A 1 232 ? 11.404 33.408 64.609 1.00 27.97 241 ASP A O 1
ATOM 1900 N N . VAL A 1 233 ? 10.019 31.643 64.805 1.00 21.74 242 VAL A N 1
ATOM 1901 C CA . VAL A 1 233 ? 9.577 31.694 63.419 1.00 19.34 242 VAL A CA 1
ATOM 1902 C C . VAL A 1 233 ? 8.095 32.071 63.401 1.00 19.04 242 VAL A C 1
ATOM 1903 O O . VAL A 1 233 ? 7.224 31.324 63.802 1.00 20.40 242 VAL A O 1
ATOM 1907 N N . PRO A 1 234 ? 7.795 33.299 62.958 1.00 21.57 243 PRO A N 1
ATOM 1908 C CA . PRO A 1 234 ? 6.408 33.747 63.000 1.00 23.49 243 PRO A CA 1
ATOM 1909 C C . PRO A 1 234 ? 5.574 33.039 61.965 1.00 22.17 243 PRO A C 1
ATOM 1910 O O . PRO A 1 234 ? 6.122 32.626 60.907 1.00 21.00 243 PRO A O 1
ATOM 1914 N N . VAL A 1 235 ? 4.278 32.910 62.199 1.00 21.78 244 VAL A N 1
ATOM 1915 C CA . VAL A 1 235 ? 3.425 32.271 61.233 1.00 20.20 244 VAL A CA 1
ATOM 1916 C C . VAL A 1 235 ? 3.461 32.941 59.833 1.00 20.77 244 VAL A C 1
ATOM 1917 O O . VAL A 1 235 ? 3.324 32.284 58.804 1.00 21.56 244 VAL A O 1
ATOM 1921 N N . ASP A 1 236 ? 3.675 34.248 59.809 1.00 22.63 245 ASP A N 1
ATOM 1922 C CA . ASP A 1 236 ? 3.720 34.978 58.581 1.00 25.32 245 ASP A CA 1
ATOM 1923 C C . ASP A 1 236 ? 4.831 34.420 57.679 1.00 19.66 245 ASP A C 1
ATOM 1924 O O . ASP A 1 236 ? 4.714 34.509 56.434 1.00 21.99 245 ASP A O 1
ATOM 1929 N N . VAL A 1 237 ? 5.913 33.934 58.297 1.00 19.06 246 VAL A N 1
ATOM 1930 C CA . VAL A 1 237 ? 6.977 33.362 57.465 1.00 16.80 246 VAL A CA 1
ATOM 1931 C C . VAL A 1 237 ? 6.463 32.064 56.842 1.00 16.38 246 VAL A C 1
ATOM 1932 O O . VAL A 1 237 ? 6.685 31.810 55.634 1.00 15.66 246 VAL A O 1
ATOM 1936 N N . LEU A 1 238 ? 5.801 31.230 57.632 1.00 17.13 247 LEU A N 1
ATOM 1937 C CA . LEU A 1 238 ? 5.280 29.992 57.046 1.00 15.33 247 LEU A CA 1
ATOM 1938 C C . LEU A 1 238 ? 4.275 30.251 55.949 1.00 15.38 247 LEU A C 1
ATOM 1939 O O . LEU A 1 238 ? 4.273 29.618 54.937 1.00 16.23 247 LEU A O 1
ATOM 1944 N N . GLU A 1 239 ? 3.418 31.249 56.144 1.00 18.58 248 GLU A N 1
ATOM 1945 C CA . GLU A 1 239 ? 2.448 31.573 55.116 1.00 18.92 248 GLU A CA 1
ATOM 1946 C C . GLU A 1 239 ? 3.110 32.059 53.835 1.00 15.30 248 GLU A C 1
ATOM 1947 O O . GLU A 1 239 ? 2.670 31.713 52.773 1.00 19.32 248 GLU A O 1
ATOM 1953 N N . ASP A 1 240 ? 4.130 32.913 53.969 1.00 16.81 249 ASP A N 1
ATOM 1954 C CA . ASP A 1 240 ? 4.864 33.384 52.751 1.00 17.11 249 ASP A CA 1
ATOM 1955 C C . ASP A 1 240 ? 5.395 32.151 51.954 1.00 18.37 249 ASP A C 1
ATOM 1956 O O . ASP A 1 240 ? 5.255 32.016 50.745 1.00 16.57 249 ASP A O 1
ATOM 1961 N N . ILE A 1 241 ? 6.033 31.229 52.692 1.00 14.60 250 ILE A N 1
ATOM 1962 C CA . ILE A 1 241 ? 6.578 30.058 51.998 1.00 13.13 250 ILE A CA 1
ATOM 1963 C C . ILE A 1 241 ? 5.498 29.239 51.308 1.00 15.03 250 ILE A C 1
ATOM 1964 O O . ILE A 1 241 ? 5.636 28.785 50.180 1.00 15.75 250 ILE A O 1
ATOM 1969 N N . CYS A 1 242 ? 4.371 29.050 52.021 1.00 14.97 251 CYS A N 1
ATOM 1970 C CA . CYS A 1 242 ? 3.233 28.386 51.411 1.00 16.58 251 CYS A CA 1
ATOM 1971 C C . CYS A 1 242 ? 2.794 29.046 50.090 1.00 15.81 251 CYS A C 1
ATOM 1972 O O . CYS A 1 242 ? 2.545 28.321 49.140 1.00 16.22 251 CYS A O 1
ATOM 1975 N N . HIS A 1 243 ? 2.678 30.369 50.130 1.00 16.55 252 HIS A N 1
ATOM 1976 C CA . HIS A 1 243 ? 2.203 31.058 48.925 1.00 18.77 252 HIS A CA 1
ATOM 1977 C C . HIS A 1 243 ? 3.176 30.862 47.784 1.00 18.00 252 HIS A C 1
ATOM 1978 O O . HIS A 1 243 ? 2.762 30.641 46.636 1.00 21.65 252 HIS A O 1
ATOM 1985 N N . GLN A 1 244 ? 4.502 30.868 48.102 1.00 14.47 253 GLN A N 1
ATOM 1986 C CA . GLN A 1 244 ? 5.431 30.688 47.010 1.00 14.04 253 GLN A CA 1
ATOM 1987 C C . GLN A 1 244 ? 5.406 29.285 46.409 1.00 14.88 253 GLN A C 1
ATOM 1988 O O . GLN A 1 244 ? 5.638 29.116 45.215 1.00 17.06 253 GLN A O 1
ATOM 1994 N N . ILE A 1 245 ? 5.106 28.234 47.198 1.00 13.58 254 ILE A N 1
ATOM 1995 C CA . ILE A 1 245 ? 4.952 26.920 46.672 1.00 13.01 254 ILE A CA 1
ATOM 1996 C C . ILE A 1 245 ? 3.649 26.819 45.836 1.00 16.58 254 ILE A C 1
ATOM 1997 O O . ILE A 1 245 ? 3.671 26.263 44.772 1.00 18.50 254 ILE A O 1
ATOM 2002 N N . LEU A 1 246 ? 2.564 27.285 46.457 1.00 17.22 255 LEU A N 1
ATOM 2003 C CA . LEU A 1 246 ? 1.242 27.184 45.745 1.00 19.99 255 LEU A CA 1
ATOM 2004 C C . LEU A 1 246 ? 1.279 27.964 44.431 1.00 19.92 255 LEU A C 1
ATOM 2005 O O . LEU A 1 246 ? 0.540 27.537 43.460 1.00 20.03 255 LEU A O 1
ATOM 2010 N N . ASP A 1 247 ? 2.092 29.018 44.322 1.00 17.41 256 ASP A N 1
ATOM 2011 C CA . ASP A 1 247 ? 2.202 29.730 43.023 1.00 18.63 256 ASP A CA 1
ATOM 2012 C C . ASP A 1 247 ? 2.569 28.802 41.906 1.00 22.81 256 ASP A C 1
ATOM 2013 O O . ASP A 1 247 ? 2.199 29.032 40.737 1.00 24.16 256 ASP A O 1
ATOM 2018 N N . LEU A 1 248 ? 3.352 27.772 42.189 1.00 21.25 257 LEU A N 1
ATOM 2019 C CA . LEU A 1 248 ? 3.723 26.826 41.137 1.00 22.76 257 LEU A CA 1
ATOM 2020 C C . LEU A 1 248 ? 2.523 26.064 40.527 1.00 25.84 257 LEU A C 1
ATOM 2021 O O . LEU A 1 248 ? 2.591 25.573 39.371 1.00 30.09 257 LEU A O 1
ATOM 2026 N N . TYR A 1 249 ? 1.477 25.916 41.321 1.00 25.33 258 TYR A N 1
ATOM 2027 C CA . TYR A 1 249 ? 0.279 25.138 40.950 1.00 28.81 258 TYR A CA 1
ATOM 2028 C C . TYR A 1 249 ? -0.788 26.047 40.355 1.00 36.08 258 TYR A C 1
ATOM 2029 O O . TYR A 1 249 ? -1.754 25.563 39.748 1.00 41.97 258 TYR A O 1
ATOM 2038 N N . SER A 1 250 ? -0.626 27.345 40.581 1.00 33.69 259 SER A N 1
ATOM 2039 C CA . SER A 1 250 ? -1.509 28.375 40.044 1.00 43.73 259 SER A CA 1
ATOM 2040 C C . SER A 1 250 ? -0.862 28.855 38.756 1.00 48.37 259 SER A C 1
ATOM 2041 O O . SER A 1 250 ? 0.095 29.620 38.794 1.00 55.76 259 SER A O 1
ATOM 2044 N N . GLN A 1 251 ? -1.414 28.428 37.629 1.00 57.36 260 GLN A N 1
ATOM 2045 C CA . GLN A 1 251 ? -0.760 28.580 36.330 1.00 66.28 260 GLN A CA 1
ATOM 2046 C C . GLN A 1 251 ? 0.616 27.920 36.419 1.00 68.03 260 GLN A C 1
ATOM 2047 O O . GLN A 1 251 ? 0.736 26.789 36.904 1.00 67.91 260 GLN A O 1
ATOM 2053 N N . GLY A 1 252 ? 1.638 28.626 35.936 1.00 71.85 261 GLY A N 1
ATOM 2054 C CA . GLY A 1 252 ? 3.039 28.208 36.044 1.00 73.31 261 GLY A CA 1
ATOM 2055 C C . GLY A 1 252 ? 3.778 29.422 36.569 1.00 74.54 261 GLY A C 1
ATOM 2056 O O . GLY A 1 252 ? 4.283 30.228 35.782 1.00 74.68 261 GLY A O 1
ATOM 2057 N N . LYS A 1 253 ? 3.800 29.551 37.900 1.00 74.74 262 LYS A N 1
ATOM 2058 C CA . LYS A 1 253 ? 4.325 30.717 38.660 1.00 74.97 262 LYS A CA 1
ATOM 2059 C C . LYS A 1 253 ? 4.885 31.955 37.916 1.00 77.21 262 LYS A C 1
ATOM 2060 O O . LYS A 1 253 ? 4.160 32.932 37.658 1.00 79.84 262 LYS A O 1
ATOM 2066 N N . GLN A 1 254 ? 6.183 31.911 37.611 1.00 77.23 263 GLN A N 1
ATOM 2067 C CA . GLN A 1 254 ? 6.929 33.053 37.051 1.00 73.18 263 GLN A CA 1
ATOM 2068 C C . GLN A 1 254 ? 6.765 34.324 37.881 1.00 73.08 263 GLN A C 1
ATOM 2069 O O . GLN A 1 254 ? 6.594 35.429 37.363 1.00 73.90 263 GLN A O 1
ATOM 2075 N N . GLN A 1 255 ? 6.828 34.131 39.191 1.00 73.20 264 GLN A N 1
ATOM 2076 C CA . GLN A 1 255 ? 6.826 35.223 40.131 1.00 73.85 264 GLN A CA 1
ATOM 2077 C C . GLN A 1 255 ? 8.182 35.171 40.811 1.00 70.30 264 GLN A C 1
ATOM 2078 O O . GLN A 1 255 ? 8.375 34.426 41.774 1.00 71.31 264 GLN A O 1
ATOM 2084 N N . MET A 1 256 ? 9.129 35.932 40.272 1.00 66.65 265 MET A N 1
ATOM 2085 C CA . MET A 1 256 ? 10.484 35.952 40.813 1.00 64.82 265 MET A CA 1
ATOM 2086 C C . MET A 1 256 ? 10.526 37.031 41.921 1.00 66.28 265 MET A C 1
ATOM 2087 O O . MET A 1 256 ? 10.343 38.228 41.646 1.00 69.33 265 MET A O 1
ATOM 2092 N N . PRO A 1 257 ? 10.780 36.602 43.178 1.00 64.48 266 PRO A N 1
ATOM 2093 C CA . PRO A 1 257 ? 10.478 37.380 44.391 1.00 63.14 266 PRO A CA 1
ATOM 2094 C C . PRO A 1 257 ? 10.974 38.834 44.400 1.00 63.06 266 PRO A C 1
ATOM 2095 O O . PRO A 1 257 ? 11.875 39.204 43.650 1.00 62.85 266 PRO A O 1
ATOM 2099 N N . HIS A 1 258 ? 10.359 39.647 45.249 1.00 61.85 267 HIS A N 1
ATOM 2100 C CA . HIS A 1 258 ? 10.766 41.028 45.443 1.00 66.97 267 HIS A CA 1
ATOM 2101 C C . HIS A 1 258 ? 9.982 41.546 46.642 1.00 66.67 267 HIS A C 1
ATOM 2102 O O . HIS A 1 258 ? 9.033 40.879 47.069 1.00 65.41 267 HIS A O 1
#

Solvent-accessible surface area: 12488 Å² total; per-residue (Å²): 29,9,37,132,104,140,21,42,91,69,14,69,6,82,66,134,24,0,19,83,0,17,0,25,118,93,61,24,67,58,29,31,0,6,80,43,2,38,48,0,1,132,11,0,57,50,1,0,81,146,30,67,18,94,70,44,1,6,0,0,0,1,10,0,0,0,18,0,0,0,56,42,4,16,118,129,42,57,36,10,8,0,0,0,0,0,1,17,8,0,2,88,31,58,150,47,85,74,148,3,99,52,1,18,111,4,0,96,61,77,15,86,107,133,54,27,48,47,0,44,157,75,26,93,89,78,0,60,76,12,13,170,56,0,20,134,18,0,69,138,51,33,145,26,104,8,12,1,96,20,0,83,140,11,8,166,87,11,134,38,64,174,105,97,20,96,107,0,26,98,48,0,65,63,14,0,41,28,5,5,31,6,4,1,24,1,10,70,73,19,52,15,4,0,0,0,0,0,21,5,0,2,140,92,34,181,33,106,7,61,138,22,20,49,161,136,55,235,158,124,12,2,42,72,39,17,152,121,12,71,39,103,23,0,45,34,0,6,110,14,0,56,47,33,125,69,179,36,34,57,113,9,15,137

Radius of gyration: 18.74 Å; Cα contacts (8 Å, |Δi|>4): 331; chains: 1; bounding box: 44×37×56 Å

CATH classification: 1.10.472.10 (+1 more: 1.10.472.10)

Foldseek 3Di:
DLDDPPCQVVLADALNSLCPWPANVVPDDLLVVLVLLLVLLVLLVQLCVVVVHDPVLSLLLLSLLLLLRSHDHCVVQPRNLSSLLSSQVSCVVVVNHDDSVSSLVSSVVVDDPVSNCSCPPDNSVSSVVVNVVSCVSSVVPRDADALLVLLVVVLVQFADDPVLSVQLSVQLVVLSSLCSSASVVSHDHSNLSSVLSSVLSCVVVVNDSQVRHPDHDDDDSCCVRDPDDDVVNSVVSNVVSVCCVVPHRSCRGD

B-factor: mean 28.52, std 16.31, range [9.31, 92.33]

Sequence (254 aa):
SANLDHTKPCWYWDKKDLAHTPSQLEGLDPATEARYRREGARFIFDVGTRLGLHYDTLATGIIYFHRFYMFHSFKQFPRYVTGACCLFLAGKVEETPKKCKDIIKTARSLLNDVQFGQFGDDPKEEVMVLERILLQTIKFDLQVEHPYQFLLKYAKQLKGDKNKIQKLVQMAWTFVNDSLCTTLSLQWEPEIIAVAVMYLAGRLCKFEIQEWTSKPMYRRWWEQFVQDVPVDVLEDICHQILDLYSQGKQQMPH

Nearest PDB structures (foldseek):
  4un0-assembly2_B  TM=9.949E-01  e=6.027E-30  Homo sapiens
  5acb-assembly1_B  TM=9.615E-01  e=9.340E-31  Homo sapiens
  5acb-assembly2_A  TM=9.906E-01  e=1.122E-29  Homo sapiens
  3tni-assembly1_B  TM=8.746E-01  e=5.303E-14  Homo sapiens
  4f6u-assembly1_B  TM=8.302E-01  e=5.709E-09  Homo sapiens

Secondary structure (DSSP, 8-state):
--S-SS-SSS----GGGGGG-HHHHTT--HHHHHHHHHHHHHHHHHHHHHTT--HHHHHHHHHHHHHHTTTS-TTTS-HHHHHHHHHHHHHHHTT----HHHHHHHHHHHS-HHHHGGG-S-HHHHHHHHHHHHHHHTTT------HHHHHHHHHHTB-S-HHHHHHHHHHHHHHHHHHTTTTGGGTS-HHHHHHHHHHHHHHHHT--GGGGBSS--SS-GGGGTSSS--HHHHHHHHHHHHTTTSSS------